Protein AF-A0AAW4N1H3-F1 (afdb_monomer)

InterPro domains:
  IPR048166 VVA0879-like [NF041591] (121-213)
  IPR048166 VVA0879-like [PF28055] (121-211)

Nearest PDB structures (foldseek):
  7nvo-assembly1_b  TM=3.326E-01  e=2.737E+00  Homo sapiens
  5x9u-assembly1_B-4  TM=3.632E-01  e=4.711E+00  Carboxydothermus hydrogenoformans Z-2901
  5cwc-assembly1_A  TM=3.545E-01  e=5.646E+00  synthetic construct

Radius of gyration: 24.11 Å; Cα contacts (8 Å, |Δi|>4): 331; chains: 1; bounding box: 60×54×59 Å

Sequence (223 aa):
MEPGIKKLTEAVKRDCREGQGCFNPNGCDHEFIRHVPETDPSMIRLGQKTKCIKVSKCTHKYCDKYKWILDRAEEYAEALGVTRDDVLNGWEKHRNYWYMNYYQGSKQPSLKGDQKVIKFADWLKELRSRFGEDDEDWKFVCPSCGHVQSVADFKAIGVDGNKAYYECISRYKNIDGKTNKKACKYTLCGLFVLDHDTVINNEFLPVNVFKMADVPGESKHTD

Mean predicted aligned error: 7.14 Å

Secondary structure (DSSP, 8-state):
---HHHHHHHHHHHHHHHTT----TT---S--EEEEE---HHHHHTT--EEEEE--S-SS-HHHHHHHHHHHHHHHHHHHTS-HHHHHHHHHHH--S-HHHHS-TTTS--SSSSS-EEEHHHHHHHHHHHH-S-GGG-EEE-TTT--EEEHHHHHTTTS-GGGGGTB-GGGTS----SSSSS----BTTSS---S-EEEE-TTS-EEEEPPBPPPTT------

Structure (mmCIF, N/CA/C/O backbone):
data_AF-A0AAW4N1H3-F1
#
_entry.id   AF-A0AAW4N1H3-F1
#
loop_
_atom_site.group_PDB
_atom_site.id
_atom_site.type_symbol
_atom_site.label_atom_id
_atom_site.label_alt_id
_atom_site.label_comp_id
_atom_site.label_asym_id
_atom_site.label_entity_id
_atom_site.label_seq_id
_atom_site.pdbx_PDB_ins_code
_atom_site.Cartn_x
_atom_site.Cartn_y
_atom_site.Cartn_z
_atom_site.occupancy
_atom_site.B_iso_or_equiv
_atom_site.auth_seq_id
_atom_site.auth_comp_id
_atom_site.auth_asym_id
_atom_site.auth_atom_id
_atom_site.pdbx_PDB_model_num
ATOM 1 N N . MET A 1 1 ? 9.393 21.075 0.418 1.00 54.53 1 MET A N 1
ATOM 2 C CA . MET A 1 1 ? 9.601 19.623 0.228 1.00 54.53 1 MET A CA 1
ATOM 3 C C . MET A 1 1 ? 9.796 19.396 -1.262 1.00 54.53 1 MET A C 1
ATOM 5 O O . MET A 1 1 ? 9.077 20.024 -2.028 1.00 54.53 1 MET A O 1
ATOM 9 N N . GLU A 1 2 ? 10.803 18.631 -1.687 1.00 67.50 2 GLU A N 1
ATOM 10 C CA . GLU A 1 2 ? 10.982 18.327 -3.116 1.00 67.50 2 GLU A CA 1
ATOM 11 C C . GLU A 1 2 ? 9.829 17.426 -3.600 1.00 67.50 2 GLU A C 1
ATOM 13 O O . GLU A 1 2 ? 9.445 16.533 -2.841 1.00 67.50 2 GLU A O 1
ATOM 18 N N . PRO A 1 3 ? 9.267 17.632 -4.811 1.00 89.31 3 PRO A N 1
ATOM 19 C CA . PRO A 1 3 ? 8.197 16.780 -5.325 1.00 89.31 3 PRO A CA 1
ATOM 20 C C . PRO A 1 3 ? 8.607 15.305 -5.335 1.00 89.31 3 PRO A C 1
ATOM 22 O O . PRO A 1 3 ? 9.700 14.962 -5.801 1.00 89.31 3 PRO A O 1
ATOM 25 N N . GLY A 1 4 ? 7.722 14.422 -4.870 1.00 92.62 4 GLY A N 1
ATOM 26 C CA . GLY A 1 4 ? 7.967 12.983 -4.783 1.00 92.62 4 GLY A CA 1
ATOM 27 C C . GLY A 1 4 ? 8.382 12.384 -6.127 1.00 92.62 4 GLY A C 1
ATOM 28 O O . GLY A 1 4 ? 9.358 11.637 -6.208 1.00 92.62 4 GLY A O 1
ATOM 29 N N . ILE A 1 5 ? 7.736 12.815 -7.214 1.00 95.38 5 ILE A N 1
ATOM 30 C CA . ILE A 1 5 ? 8.097 12.417 -8.580 1.00 95.38 5 ILE A CA 1
ATOM 31 C C . ILE A 1 5 ? 9.556 12.736 -8.928 1.00 95.38 5 ILE A C 1
ATOM 33 O O . ILE A 1 5 ? 10.233 11.922 -9.559 1.00 95.38 5 ILE A O 1
ATOM 37 N N . LYS A 1 6 ? 10.078 13.886 -8.492 1.00 95.88 6 LYS A N 1
ATOM 38 C CA . LYS A 1 6 ? 11.462 14.291 -8.754 1.00 95.88 6 LYS A CA 1
ATOM 39 C C . LYS A 1 6 ? 12.431 13.416 -7.959 1.00 95.88 6 LYS A C 1
ATOM 41 O O . LYS A 1 6 ? 13.351 12.849 -8.546 1.00 95.88 6 LYS A O 1
ATOM 46 N N . LYS A 1 7 ? 12.158 13.208 -6.665 1.00 95.56 7 LYS A N 1
ATOM 47 C CA . LYS A 1 7 ? 12.937 12.317 -5.785 1.00 95.56 7 LYS A CA 1
ATOM 48 C C . LYS A 1 7 ? 12.987 10.877 -6.318 1.00 95.56 7 LYS A C 1
ATOM 50 O O . LYS A 1 7 ? 14.044 10.241 -6.286 1.00 95.56 7 LYS A O 1
ATOM 55 N N . LEU A 1 8 ? 11.864 10.357 -6.816 1.00 97.06 8 LEU A N 1
ATOM 56 C CA . LEU A 1 8 ? 11.792 9.041 -7.451 1.00 97.06 8 LEU A CA 1
ATOM 57 C C . LEU A 1 8 ? 12.597 9.011 -8.755 1.00 97.06 8 LEU A C 1
ATOM 59 O O . LEU A 1 8 ? 13.462 8.154 -8.922 1.00 97.06 8 LEU A O 1
ATOM 63 N N . THR A 1 9 ? 12.344 9.959 -9.659 1.00 97.00 9 THR A N 1
ATOM 64 C CA . THR A 1 9 ? 12.977 10.013 -10.986 1.00 97.00 9 THR A CA 1
ATOM 65 C C . THR A 1 9 ? 14.498 10.076 -10.886 1.00 97.00 9 THR A C 1
ATOM 67 O O . THR A 1 9 ? 15.187 9.339 -11.591 1.00 97.00 9 THR A O 1
ATOM 70 N N . GLU A 1 10 ? 15.041 10.893 -9.983 1.00 96.56 10 GLU A N 1
ATOM 71 C CA . GLU A 1 10 ? 16.490 10.989 -9.790 1.00 96.56 10 GLU A CA 1
ATOM 72 C C . GLU A 1 10 ? 17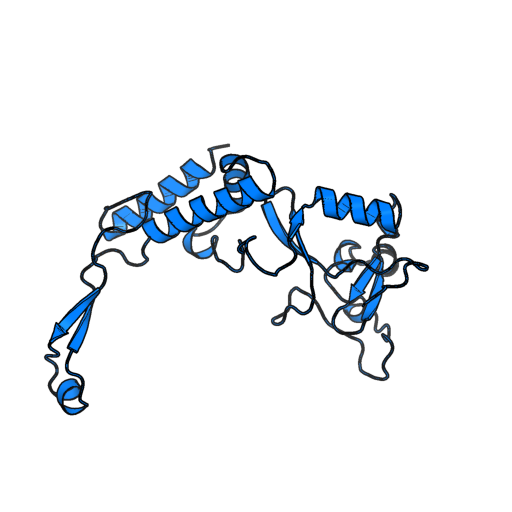.096 9.700 -9.222 1.00 96.56 10 GLU A C 1
ATOM 74 O O . GLU A 1 10 ? 18.176 9.286 -9.653 1.00 96.56 10 GLU A O 1
ATOM 79 N N . ALA A 1 11 ? 16.384 9.008 -8.324 1.00 96.25 11 ALA A N 1
ATOM 80 C CA . ALA A 1 11 ? 16.817 7.705 -7.825 1.00 96.25 11 ALA A CA 1
ATOM 81 C C . ALA A 1 11 ? 16.856 6.649 -8.944 1.00 96.25 11 ALA A C 1
ATOM 83 O O . ALA A 1 11 ? 17.843 5.924 -9.056 1.00 96.25 11 ALA A O 1
ATOM 84 N N . VAL A 1 12 ? 15.835 6.599 -9.808 1.00 96.44 12 VAL A N 1
ATOM 85 C CA . VAL A 1 12 ? 15.804 5.663 -10.945 1.00 96.44 12 VAL A CA 1
ATOM 86 C C . VAL A 1 12 ? 16.890 5.992 -11.965 1.00 96.44 12 VAL A C 1
ATOM 88 O O . VAL A 1 12 ? 17.598 5.095 -12.420 1.00 96.44 12 VAL A O 1
ATOM 91 N N . LYS A 1 13 ? 17.067 7.271 -12.317 1.00 96.50 13 LYS A N 1
ATOM 92 C CA . LYS A 1 13 ? 18.114 7.693 -13.257 1.00 96.50 13 LYS A CA 1
ATOM 93 C C . LYS A 1 13 ? 19.509 7.351 -12.746 1.00 96.50 13 LYS A C 1
ATOM 95 O O . LYS A 1 13 ? 20.348 6.954 -13.550 1.00 96.50 13 LYS A O 1
ATOM 100 N N . ARG A 1 14 ? 19.768 7.490 -11.441 1.00 95.38 14 ARG A N 1
ATOM 101 C CA . ARG A 1 14 ? 21.052 7.102 -10.840 1.00 95.38 14 ARG A CA 1
ATOM 102 C C . ARG A 1 14 ? 21.354 5.626 -11.071 1.00 95.38 14 ARG A C 1
ATOM 104 O O . ARG A 1 14 ? 22.381 5.326 -11.668 1.00 95.38 14 ARG A O 1
ATOM 111 N N . ASP A 1 15 ? 20.439 4.741 -10.701 1.00 94.44 15 ASP A N 1
ATOM 112 C CA . ASP A 1 15 ? 20.655 3.299 -10.857 1.00 94.44 15 ASP A CA 1
ATOM 113 C C . ASP A 1 15 ? 20.675 2.887 -12.339 1.00 94.44 15 ASP A C 1
ATOM 115 O O . ASP A 1 15 ? 21.416 1.996 -12.754 1.00 94.44 15 ASP A O 1
ATOM 119 N N . CYS A 1 16 ? 19.895 3.574 -13.181 1.00 93.81 16 CYS A N 1
ATOM 120 C CA . CYS A 1 16 ? 19.917 3.366 -14.623 1.00 93.81 16 CYS A CA 1
ATOM 121 C C . CYS A 1 16 ? 21.293 3.686 -15.225 1.00 93.81 16 CYS A C 1
ATOM 123 O O . CYS A 1 16 ? 21.765 2.914 -16.061 1.00 93.81 16 CYS A O 1
ATOM 125 N N . ARG A 1 17 ? 21.956 4.767 -14.781 1.00 93.81 17 ARG A N 1
ATOM 126 C CA . ARG A 1 17 ? 23.317 5.141 -15.216 1.00 93.81 17 ARG A CA 1
ATOM 127 C C . ARG A 1 17 ? 24.372 4.103 -14.838 1.00 93.81 17 ARG A C 1
ATOM 129 O O . ARG A 1 17 ? 25.292 3.900 -15.619 1.00 93.81 17 ARG A O 1
ATOM 136 N N . GLU A 1 18 ? 24.229 3.438 -13.693 1.00 88.81 18 GLU A N 1
ATOM 137 C CA . GLU A 1 18 ? 25.112 2.325 -13.305 1.00 88.81 18 GLU A CA 1
ATOM 138 C C . GLU A 1 18 ? 24.925 1.088 -14.203 1.00 88.81 18 GLU A C 1
ATOM 140 O O . GLU A 1 18 ? 25.832 0.271 -14.338 1.00 88.81 18 GLU A O 1
ATOM 145 N N . GLY A 1 19 ? 23.755 0.956 -14.838 1.00 86.56 19 GLY A N 1
ATOM 146 C CA . GLY A 1 19 ? 23.455 -0.074 -15.829 1.00 86.56 19 GLY A CA 1
ATOM 147 C C . GLY A 1 19 ? 23.830 0.335 -17.259 1.00 86.56 19 GLY A C 1
ATOM 148 O O . GLY A 1 19 ? 24.994 0.324 -17.651 1.00 86.56 19 GLY A O 1
ATOM 149 N N . GLN A 1 20 ? 22.816 0.612 -18.085 1.00 88.12 20 GLN A N 1
ATOM 150 C CA . GLN A 1 20 ? 22.992 1.021 -19.488 1.00 88.12 20 GLN A CA 1
ATOM 151 C C . GLN A 1 20 ? 22.871 2.533 -19.729 1.00 88.12 20 GLN A C 1
ATOM 153 O O . GLN A 1 20 ? 23.184 2.993 -20.821 1.00 88.12 20 GLN A O 1
ATOM 158 N N . GLY A 1 21 ? 22.369 3.308 -18.765 1.00 89.88 21 GLY A N 1
ATOM 159 C CA . GLY A 1 21 ? 22.050 4.728 -18.960 1.00 89.88 21 GLY A C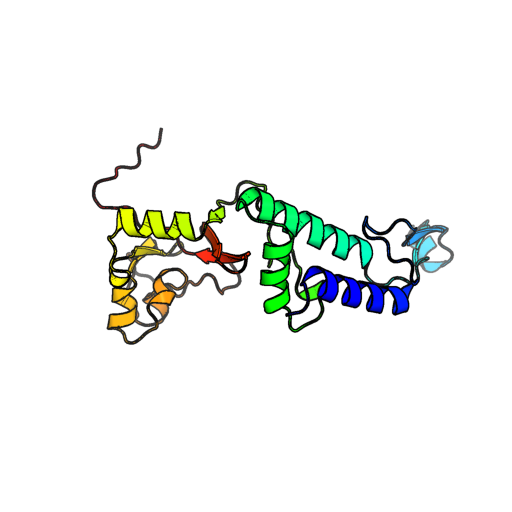A 1
ATOM 160 C C . GLY A 1 21 ? 20.853 4.993 -19.885 1.00 89.88 21 GLY A C 1
ATOM 161 O O . GLY A 1 21 ? 20.654 6.122 -20.315 1.00 89.88 21 GLY A O 1
ATOM 162 N N . CYS A 1 22 ? 20.042 3.977 -20.180 1.00 92.31 22 CYS A N 1
ATOM 163 C CA . CYS A 1 22 ? 18.909 4.015 -21.108 1.00 92.31 22 CYS A CA 1
ATOM 164 C C . CYS A 1 22 ? 17.577 4.363 -20.406 1.00 92.31 22 CYS A C 1
ATOM 166 O O . CYS A 1 22 ? 16.598 3.617 -20.497 1.00 92.31 22 CYS A O 1
ATOM 168 N N . PHE A 1 23 ? 17.544 5.438 -19.613 1.00 95.94 23 PHE A N 1
ATOM 169 C CA . PHE A 1 23 ? 16.332 5.780 -18.862 1.00 95.94 23 PHE A CA 1
ATOM 170 C C . PHE A 1 23 ? 15.169 6.057 -19.822 1.00 95.94 23 PHE A C 1
ATOM 172 O O . PHE A 1 23 ? 15.265 6.937 -20.674 1.00 95.94 23 PHE A O 1
ATOM 179 N N . ASN A 1 24 ? 14.066 5.334 -19.637 1.00 95.56 24 ASN A N 1
ATOM 180 C CA . ASN A 1 24 ? 12.846 5.489 -20.414 1.00 95.56 24 ASN A CA 1
ATOM 181 C C . ASN A 1 24 ? 11.647 5.509 -19.444 1.00 95.56 24 ASN A C 1
ATOM 183 O O . ASN A 1 24 ? 11.444 4.541 -18.708 1.00 95.56 24 ASN A O 1
ATOM 187 N N . PRO A 1 25 ? 10.856 6.596 -19.395 1.00 94.50 25 PRO A N 1
ATOM 188 C CA . PRO A 1 25 ? 9.727 6.703 -18.471 1.00 94.50 25 PRO A CA 1
ATOM 189 C C . PRO A 1 25 ? 8.595 5.711 -18.778 1.00 94.50 25 PRO A C 1
ATOM 191 O O . PRO A 1 25 ? 7.791 5.417 -17.897 1.00 94.50 25 PRO A O 1
ATOM 194 N N . ASN A 1 26 ? 8.552 5.165 -19.996 1.00 95.88 26 ASN A N 1
ATOM 195 C CA . ASN A 1 26 ? 7.524 4.237 -20.461 1.00 95.88 26 ASN A CA 1
ATOM 196 C C . ASN A 1 26 ? 7.901 2.757 -20.275 1.00 95.88 26 ASN A C 1
ATOM 198 O O . ASN A 1 26 ? 7.200 1.886 -20.784 1.00 95.88 26 ASN A O 1
ATOM 202 N N . GLY A 1 27 ? 8.972 2.460 -19.536 1.00 94.44 27 GLY A N 1
ATOM 203 C CA . GLY A 1 27 ? 9.459 1.094 -19.344 1.00 94.44 27 GLY A CA 1
ATOM 204 C C . GLY A 1 27 ? 10.707 0.785 -20.165 1.00 94.44 27 GLY A C 1
ATOM 205 O O . GLY A 1 27 ? 11.190 1.604 -20.942 1.00 94.44 27 GLY A O 1
ATOM 206 N N . CYS A 1 28 ? 11.285 -0.388 -19.938 1.00 94.25 28 CYS A N 1
ATOM 207 C CA . CYS A 1 28 ? 12.436 -0.870 -20.682 1.00 94.25 28 CYS A CA 1
ATOM 208 C C . CYS A 1 28 ? 12.040 -1.254 -22.116 1.00 94.25 28 CYS A C 1
ATOM 210 O O . CYS A 1 28 ? 11.122 -2.039 -22.327 1.00 94.25 28 CYS A O 1
ATOM 212 N N . ASP A 1 29 ? 12.800 -0.769 -23.092 1.00 93.25 29 ASP A N 1
ATOM 213 C CA . ASP A 1 29 ? 12.570 -0.933 -24.534 1.00 93.25 29 ASP A CA 1
ATOM 214 C C . ASP A 1 29 ? 13.691 -1.705 -25.254 1.00 93.25 29 ASP A C 1
ATOM 216 O O . ASP A 1 29 ? 13.702 -1.811 -26.478 1.00 93.25 29 ASP A O 1
ATOM 220 N N . HIS A 1 30 ? 14.636 -2.270 -24.500 1.00 90.06 30 HIS A N 1
ATOM 221 C CA . HIS A 1 30 ? 15.772 -3.021 -25.029 1.00 90.06 30 HIS A CA 1
ATOM 222 C C . HIS A 1 30 ? 15.769 -4.476 -24.552 1.00 90.06 30 HIS A C 1
ATOM 224 O O . HIS A 1 30 ? 15.198 -4.831 -23.518 1.00 90.06 30 HIS A O 1
ATOM 230 N N . GLU A 1 31 ? 16.462 -5.333 -25.300 1.00 92.25 31 GLU A N 1
ATOM 231 C CA . GLU A 1 31 ? 16.583 -6.756 -24.993 1.00 92.25 31 GLU A CA 1
ATOM 232 C C . GLU A 1 31 ? 17.402 -6.977 -23.708 1.00 92.25 31 GLU A C 1
ATOM 234 O O . GLU A 1 31 ? 18.509 -6.457 -23.561 1.00 92.25 31 GLU A O 1
ATOM 239 N N . PHE A 1 32 ? 16.870 -7.768 -22.771 1.00 92.44 32 PHE A N 1
ATOM 240 C CA . PHE A 1 32 ? 17.579 -8.156 -21.541 1.00 92.44 32 PHE A CA 1
ATOM 241 C C . PHE A 1 32 ? 18.291 -9.490 -21.670 1.00 92.44 32 PHE A C 1
ATOM 243 O O . PHE A 1 32 ? 19.439 -9.639 -21.242 1.00 92.44 32 PHE A O 1
ATOM 250 N N . ILE A 1 33 ? 17.574 -10.451 -22.237 1.00 93.19 33 ILE A N 1
ATOM 251 C CA . ILE A 1 33 ? 17.926 -11.854 -22.300 1.00 93.19 33 ILE A CA 1
ATOM 252 C C . ILE A 1 33 ? 17.789 -12.303 -23.745 1.00 93.19 33 ILE A C 1
ATOM 254 O O . ILE A 1 33 ? 16.750 -12.061 -24.356 1.00 93.19 33 ILE A O 1
ATOM 258 N N . ARG A 1 34 ? 18.800 -13.014 -24.239 1.00 95.88 34 ARG A N 1
ATOM 259 C CA . ARG A 1 34 ? 18.781 -13.659 -25.549 1.00 95.88 34 ARG A CA 1
ATOM 260 C C . ARG A 1 34 ? 18.940 -15.163 -25.390 1.00 95.88 34 ARG A C 1
ATOM 262 O O . ARG A 1 34 ? 19.771 -15.617 -24.604 1.00 95.88 34 ARG A O 1
ATOM 269 N N . HIS A 1 35 ? 18.178 -15.929 -26.162 1.00 95.88 35 HIS A N 1
ATOM 270 C CA . HIS A 1 35 ? 18.381 -17.370 -26.279 1.00 95.88 35 HIS A CA 1
ATOM 271 C C . HIS A 1 35 ? 19.357 -17.647 -27.420 1.00 95.88 35 HIS A C 1
ATOM 273 O O . HIS A 1 35 ? 19.162 -17.179 -28.540 1.00 95.88 35 HIS A O 1
ATOM 279 N N . VAL A 1 36 ? 20.417 -18.391 -27.127 1.00 96.12 36 VAL A N 1
ATOM 280 C CA . VAL A 1 36 ? 21.453 -18.785 -28.088 1.00 96.12 36 VAL A CA 1
ATOM 281 C C . VAL A 1 36 ? 21.654 -20.301 -28.026 1.00 96.12 36 VAL A C 1
ATOM 283 O O . VAL A 1 36 ? 21.274 -20.913 -27.024 1.00 96.12 36 VAL A O 1
ATOM 286 N N . PRO A 1 37 ? 22.225 -20.940 -29.061 1.00 97.31 37 PRO A N 1
ATOM 287 C CA . PRO A 1 37 ? 22.549 -22.363 -29.004 1.00 97.31 37 PRO A CA 1
ATOM 288 C C . PRO A 1 37 ? 23.404 -22.710 -27.777 1.00 97.31 37 PRO A C 1
ATOM 290 O O . PRO A 1 37 ? 24.291 -21.941 -27.390 1.00 97.31 37 PRO A O 1
ATOM 293 N N . GLU A 1 38 ? 23.121 -23.853 -27.151 1.00 96.50 38 GLU A N 1
ATOM 294 C CA . GLU A 1 38 ? 23.974 -24.372 -26.082 1.00 96.50 38 GLU A CA 1
ATOM 295 C C . GLU A 1 38 ? 25.326 -24.793 -26.670 1.00 96.50 38 GLU A C 1
ATOM 297 O O . GLU A 1 38 ? 25.399 -25.374 -27.752 1.00 96.50 38 GLU A O 1
ATOM 302 N N . THR A 1 39 ? 26.400 -24.470 -25.957 1.00 95.50 39 THR A N 1
ATOM 303 C CA . THR A 1 39 ? 27.776 -24.780 -26.359 1.00 95.50 39 THR A CA 1
ATOM 304 C C . THR A 1 39 ? 28.483 -25.671 -25.346 1.00 95.50 39 THR A C 1
ATOM 306 O O . THR A 1 39 ? 29.552 -26.186 -25.658 1.00 95.50 39 THR A O 1
ATOM 309 N N . ASP A 1 40 ? 27.934 -25.835 -24.138 1.00 94.94 40 ASP A N 1
ATOM 310 C CA . ASP A 1 40 ? 28.485 -26.723 -23.118 1.00 94.94 40 ASP A CA 1
ATOM 311 C C . ASP A 1 40 ? 28.137 -28.194 -23.435 1.00 94.94 40 ASP A C 1
ATOM 313 O O . ASP A 1 40 ? 26.959 -28.571 -23.403 1.00 94.94 40 ASP A O 1
ATOM 317 N N . PRO A 1 41 ? 29.132 -29.064 -23.705 1.00 95.75 41 PRO A N 1
ATOM 318 C CA . PRO A 1 41 ? 28.880 -30.465 -24.036 1.00 95.75 41 PRO A CA 1
ATOM 319 C C . PRO A 1 41 ? 28.138 -31.242 -22.943 1.00 95.75 41 PRO A C 1
ATOM 321 O O . PRO A 1 41 ? 27.440 -32.207 -23.253 1.00 95.75 41 PRO A O 1
ATOM 324 N N . SER A 1 42 ? 28.294 -30.870 -21.669 1.00 96.12 42 SER A N 1
ATOM 325 C CA . SER A 1 42 ? 27.590 -31.521 -20.559 1.00 96.12 42 SER A CA 1
ATOM 326 C C . SER A 1 42 ? 26.096 -31.212 -20.588 1.00 96.12 42 SER A C 1
ATOM 328 O O . SER A 1 42 ? 25.286 -32.134 -20.503 1.00 96.12 42 SER A O 1
ATOM 330 N N . MET A 1 43 ? 25.733 -29.953 -20.831 1.00 95.31 43 MET A N 1
ATOM 331 C CA . MET A 1 43 ? 24.341 -29.517 -20.929 1.00 95.31 43 MET A CA 1
ATOM 332 C C . MET A 1 43 ? 23.664 -30.082 -22.184 1.00 95.31 43 MET A C 1
ATOM 334 O O . MET A 1 43 ? 22.523 -30.540 -22.116 1.00 95.31 43 MET A O 1
ATOM 338 N N . ILE A 1 44 ? 24.392 -30.168 -23.304 1.00 96.38 44 ILE A N 1
ATOM 339 C CA . ILE A 1 44 ? 23.901 -30.814 -24.533 1.00 96.38 44 ILE A CA 1
ATOM 340 C C . ILE A 1 44 ? 23.596 -32.297 -24.289 1.00 96.38 44 ILE A C 1
ATOM 342 O O . ILE A 1 44 ? 22.548 -32.785 -24.713 1.00 96.38 44 ILE A O 1
ATOM 346 N N . ARG A 1 45 ? 24.469 -33.019 -23.566 1.00 96.38 45 ARG A N 1
ATOM 347 C CA . ARG A 1 45 ? 24.224 -34.426 -23.193 1.00 96.38 45 ARG A CA 1
ATOM 348 C C . ARG A 1 45 ? 22.993 -34.598 -22.301 1.00 96.38 45 ARG A C 1
ATOM 350 O O . ARG A 1 45 ? 22.340 -35.631 -22.388 1.00 96.38 45 ARG A O 1
ATOM 357 N N . LEU A 1 46 ? 22.659 -33.595 -21.489 1.00 96.25 46 LEU A N 1
ATOM 358 C CA . LEU A 1 46 ? 21.436 -33.555 -20.677 1.00 96.25 46 LEU A CA 1
ATOM 359 C C . LEU A 1 46 ? 20.186 -33.140 -21.480 1.00 96.25 46 LEU A C 1
ATOM 361 O O . LEU A 1 46 ? 19.103 -33.014 -20.913 1.00 96.25 46 LEU A O 1
ATOM 365 N N . GLY A 1 47 ? 20.313 -32.939 -22.795 1.00 96.06 47 GLY A N 1
ATOM 366 C CA . GLY A 1 47 ? 19.206 -32.598 -23.688 1.00 96.06 47 GLY A CA 1
ATOM 367 C C . GLY A 1 47 ? 18.923 -31.099 -23.812 1.00 96.06 47 GLY A C 1
ATOM 368 O O . GLY A 1 47 ? 17.962 -30.718 -24.487 1.00 96.06 47 GLY A O 1
ATOM 369 N N . GLN A 1 48 ? 19.743 -30.231 -23.214 1.00 95.06 48 GLN A N 1
ATOM 370 C CA . GLN A 1 48 ? 19.584 -28.785 -23.342 1.00 95.06 48 GLN A CA 1
ATOM 371 C C . GLN A 1 48 ? 20.123 -28.296 -24.695 1.00 95.06 48 GLN A C 1
ATOM 373 O O . GLN A 1 48 ? 21.311 -28.398 -24.986 1.00 95.06 48 GLN A O 1
ATOM 378 N N . LYS A 1 49 ? 19.234 -27.751 -25.537 1.00 95.56 49 LYS A N 1
ATOM 379 C CA . LYS A 1 49 ? 19.572 -27.273 -26.896 1.00 95.56 49 LYS A CA 1
ATOM 380 C C . LYS A 1 49 ? 19.967 -25.797 -26.953 1.00 95.56 49 LYS A C 1
ATOM 382 O O . LYS A 1 49 ? 20.667 -25.375 -27.870 1.00 95.56 49 LYS A O 1
ATOM 387 N N . THR A 1 50 ? 19.497 -25.002 -25.999 1.00 96.62 50 THR A N 1
ATOM 388 C CA . THR A 1 50 ? 19.682 -23.548 -25.969 1.00 96.62 50 THR A CA 1
ATOM 389 C C . THR A 1 50 ? 20.047 -23.084 -24.571 1.00 96.62 50 THR A C 1
ATOM 391 O O . THR A 1 50 ? 19.583 -23.663 -23.587 1.00 96.62 50 THR A O 1
ATOM 394 N N . LYS A 1 51 ? 20.791 -21.984 -24.480 1.00 95.25 51 LYS A N 1
ATOM 395 C CA . LYS A 1 51 ? 21.039 -21.263 -23.233 1.00 95.25 51 LYS A CA 1
ATOM 396 C C . LYS A 1 51 ? 20.555 -19.826 -23.300 1.00 95.25 51 LYS A C 1
ATOM 398 O O . LYS A 1 51 ? 20.524 -19.196 -24.355 1.00 95.25 51 LYS A O 1
ATOM 403 N N . CYS A 1 52 ? 20.203 -19.321 -22.131 1.00 94.50 52 CYS A N 1
ATOM 404 C CA . CYS A 1 52 ? 19.834 -17.940 -21.889 1.00 94.50 52 CYS A CA 1
ATOM 405 C C . CYS A 1 52 ? 21.101 -17.149 -21.530 1.00 94.50 52 CYS A C 1
ATOM 407 O O . CYS A 1 52 ? 21.816 -17.514 -20.597 1.00 94.50 52 CYS A O 1
ATOM 409 N N . ILE A 1 53 ? 21.391 -16.077 -22.270 1.00 93.81 53 ILE A N 1
ATOM 410 C CA . ILE A 1 53 ? 22.469 -15.135 -21.949 1.00 93.81 53 ILE A CA 1
ATOM 411 C C . ILE A 1 53 ? 21.888 -13.758 -21.641 1.00 93.81 53 ILE A C 1
ATOM 413 O O . ILE A 1 53 ? 20.951 -13.297 -22.296 1.00 93.81 53 ILE A O 1
ATOM 417 N N . LYS A 1 54 ? 22.471 -13.074 -20.656 1.00 93.19 54 LYS A N 1
ATOM 418 C CA . LYS A 1 54 ? 22.144 -11.680 -20.363 1.00 93.19 54 LYS A CA 1
ATOM 419 C C . LYS A 1 54 ? 22.888 -10.768 -21.336 1.00 93.19 54 LYS A C 1
ATOM 421 O O . LYS A 1 54 ? 24.112 -10.707 -21.301 1.00 93.19 54 LYS A O 1
ATOM 426 N N . VAL A 1 55 ? 22.145 -10.066 -22.190 1.00 93.56 55 VAL A N 1
ATOM 427 C CA . VAL A 1 55 ? 22.701 -9.115 -23.172 1.00 93.56 55 VAL A CA 1
ATOM 428 C C . VAL A 1 55 ? 22.645 -7.669 -22.680 1.00 93.56 55 VAL A C 1
ATOM 430 O O . VAL A 1 55 ? 23.430 -6.835 -23.124 1.00 93.56 55 VAL A O 1
ATOM 433 N N . SER A 1 56 ? 21.759 -7.370 -21.725 1.00 92.25 56 SER A N 1
ATOM 434 C CA . SER A 1 56 ? 21.652 -6.037 -21.135 1.00 92.25 56 SER A CA 1
ATOM 435 C C . SER A 1 56 ? 22.644 -5.817 -19.992 1.00 92.25 56 SER A C 1
ATOM 437 O O . SER A 1 56 ? 22.840 -6.699 -19.157 1.00 92.25 56 SER A O 1
ATOM 439 N N . LYS A 1 57 ? 23.205 -4.604 -19.877 1.00 91.19 57 LYS A N 1
ATOM 440 C CA . LYS A 1 57 ? 23.950 -4.191 -18.667 1.00 91.19 57 LYS A CA 1
ATOM 441 C C . LYS A 1 57 ? 23.032 -3.814 -17.497 1.00 91.19 57 LYS A C 1
ATOM 443 O O . LYS A 1 57 ? 23.482 -3.770 -16.359 1.00 91.19 57 LYS A O 1
ATOM 448 N N . CYS A 1 58 ? 21.740 -3.588 -17.739 1.00 90.44 58 CYS A N 1
ATOM 449 C CA . CYS A 1 58 ? 20.778 -3.308 -16.676 1.00 90.44 58 CYS A CA 1
ATOM 450 C C . CYS A 1 58 ? 20.585 -4.547 -15.797 1.00 90.44 58 CYS A C 1
ATOM 452 O O . CYS A 1 58 ? 20.447 -5.671 -16.282 1.00 90.44 58 CYS A O 1
ATOM 454 N N . THR A 1 59 ? 20.562 -4.361 -14.483 1.00 86.19 59 THR A N 1
ATOM 455 C CA . THR A 1 59 ? 20.416 -5.454 -13.511 1.00 86.19 59 THR A CA 1
ATOM 456 C C . THR A 1 59 ? 18.966 -5.718 -13.131 1.00 86.19 59 THR A C 1
ATOM 458 O O . THR A 1 59 ? 18.593 -6.884 -13.048 1.00 86.19 59 THR A O 1
ATOM 461 N N . HIS A 1 60 ? 18.134 -4.679 -12.981 1.00 85.25 60 HIS A N 1
ATOM 462 C CA . HIS A 1 60 ? 16.799 -4.832 -12.381 1.00 85.25 60 HIS A CA 1
ATOM 463 C C . HIS A 1 60 ? 15.648 -4.121 -13.107 1.00 85.25 60 HIS A C 1
ATOM 465 O O . HIS A 1 60 ? 14.693 -3.715 -12.454 1.00 85.25 60 HIS A O 1
ATOM 471 N N . LYS A 1 61 ? 15.697 -3.979 -14.441 1.00 93.44 61 LYS A N 1
ATOM 472 C CA . LYS A 1 61 ? 14.592 -3.386 -15.232 1.00 93.44 61 LYS A CA 1
ATOM 473 C C . LYS A 1 61 ? 14.031 -2.094 -14.601 1.00 93.44 61 LYS A C 1
ATOM 475 O O . LYS A 1 61 ? 12.831 -1.940 -14.396 1.00 93.44 61 LYS A O 1
ATOM 480 N N . TYR A 1 62 ? 14.927 -1.171 -14.249 1.00 95.31 62 TYR A N 1
ATOM 481 C CA . TYR A 1 62 ? 14.595 0.026 -13.468 1.00 95.31 62 TYR A CA 1
ATOM 482 C C . TYR A 1 62 ? 13.473 0.867 -14.088 1.00 95.31 62 TYR A C 1
ATOM 484 O O . TYR A 1 62 ? 12.607 1.367 -13.375 1.00 95.31 62 TYR A O 1
ATOM 492 N N . CYS A 1 63 ? 13.457 0.977 -15.419 1.00 95.88 63 CYS A N 1
ATOM 493 C CA . CYS A 1 63 ? 12.427 1.695 -16.162 1.00 95.88 63 CYS A CA 1
ATOM 494 C C . CYS A 1 63 ? 11.052 1.014 -16.048 1.00 95.88 63 CYS A C 1
ATOM 496 O O . CYS A 1 63 ? 10.060 1.705 -15.836 1.00 95.88 63 CYS A O 1
ATOM 498 N N . ASP A 1 64 ? 10.984 -0.326 -16.109 1.00 96.19 64 ASP A N 1
ATOM 499 C CA . ASP A 1 64 ? 9.732 -1.074 -15.881 1.00 96.19 64 ASP A CA 1
ATOM 500 C C . ASP A 1 64 ? 9.205 -0.795 -14.473 1.00 96.19 64 ASP A C 1
ATOM 502 O O . ASP A 1 64 ? 8.010 -0.565 -14.279 1.00 96.19 64 ASP A O 1
ATOM 506 N N . LYS A 1 65 ? 10.104 -0.763 -13.477 1.00 96.75 65 LYS A N 1
ATOM 507 C CA . LYS A 1 65 ? 9.707 -0.448 -12.106 1.00 96.75 65 LYS A CA 1
ATOM 508 C C . LYS A 1 65 ? 9.197 0.982 -11.974 1.00 96.75 65 LYS A C 1
ATOM 510 O O . LYS A 1 65 ? 8.186 1.191 -11.314 1.00 96.75 65 LYS A O 1
ATOM 515 N N . TYR A 1 66 ? 9.871 1.949 -12.588 1.00 97.81 66 TYR A N 1
ATOM 516 C CA . TYR A 1 66 ? 9.440 3.344 -12.595 1.00 97.81 66 TYR A CA 1
ATOM 517 C C . TYR A 1 66 ? 8.042 3.499 -13.189 1.00 97.81 66 TYR A C 1
ATOM 519 O O . TYR A 1 66 ? 7.163 4.039 -12.521 1.00 97.81 66 TYR A O 1
ATOM 527 N N . LYS A 1 67 ? 7.816 2.939 -14.384 1.00 97.75 67 LYS A N 1
ATOM 528 C CA . LYS A 1 67 ? 6.498 2.930 -15.019 1.00 97.75 67 LYS A CA 1
ATOM 529 C C . LYS A 1 67 ? 5.445 2.295 -14.113 1.00 97.75 67 LYS A C 1
ATOM 531 O O . LYS A 1 67 ? 4.407 2.901 -13.881 1.00 97.75 67 LYS A O 1
ATOM 536 N N . TRP A 1 68 ? 5.742 1.130 -13.537 1.00 97.50 68 TRP A N 1
ATOM 537 C CA . TRP A 1 68 ? 4.836 0.464 -12.601 1.00 97.50 68 TRP A CA 1
ATOM 538 C C . TRP A 1 68 ? 4.455 1.361 -11.415 1.00 97.50 68 TRP A C 1
ATOM 540 O O . TRP A 1 68 ? 3.296 1.370 -11.017 1.00 97.50 68 TRP A O 1
ATOM 550 N N . ILE A 1 69 ? 5.402 2.128 -10.856 1.00 97.62 69 ILE A N 1
ATOM 551 C CA . ILE A 1 69 ? 5.124 3.048 -9.741 1.00 97.62 69 ILE A CA 1
ATOM 552 C C . ILE A 1 69 ? 4.181 4.169 -10.189 1.00 97.62 69 ILE A C 1
ATOM 554 O O . ILE A 1 69 ? 3.241 4.482 -9.464 1.00 97.62 69 ILE A O 1
ATOM 558 N N . LEU A 1 70 ? 4.414 4.756 -11.367 1.00 97.62 70 LEU A N 1
ATOM 559 C CA . LEU A 1 70 ? 3.565 5.827 -11.896 1.00 97.62 70 LEU A CA 1
ATOM 560 C C . LEU A 1 70 ? 2.152 5.336 -12.204 1.00 97.62 70 LEU A C 1
ATOM 562 O O . LEU A 1 70 ? 1.194 5.963 -11.765 1.00 97.62 70 LEU A O 1
ATOM 566 N N . ASP A 1 71 ? 2.033 4.199 -12.889 1.00 97.06 71 ASP A N 1
ATOM 567 C CA . ASP A 1 71 ? 0.741 3.591 -13.216 1.00 97.06 71 ASP A CA 1
ATOM 568 C C . ASP A 1 71 ? -0.029 3.227 -11.934 1.00 97.06 71 ASP A C 1
ATOM 570 O O . ASP A 1 71 ? -1.239 3.426 -11.842 1.00 97.06 71 ASP A O 1
ATOM 574 N N . ARG A 1 72 ? 0.674 2.728 -10.907 1.00 96.25 72 ARG A N 1
ATOM 575 C CA . ARG A 1 72 ? 0.068 2.399 -9.611 1.00 96.25 72 ARG A CA 1
ATOM 576 C C . ARG A 1 72 ? -0.355 3.647 -8.838 1.00 96.25 72 ARG A C 1
ATOM 578 O O . ARG A 1 72 ? -1.391 3.618 -8.186 1.00 96.25 72 ARG A O 1
ATOM 585 N N . ALA A 1 73 ? 0.417 4.730 -8.898 1.00 96.50 73 ALA A N 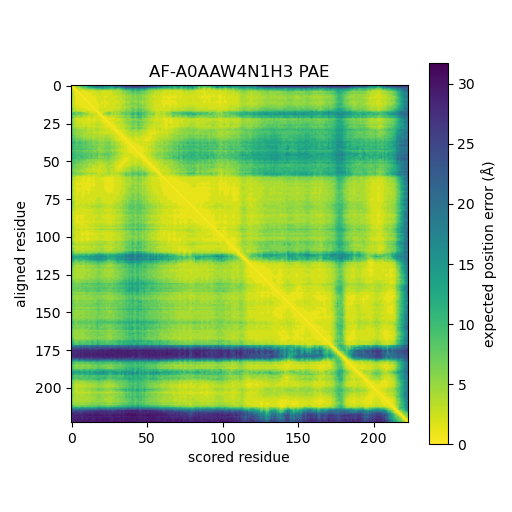1
ATOM 586 C CA . ALA A 1 73 ? 0.032 5.998 -8.283 1.00 96.50 73 ALA A CA 1
ATOM 587 C C . ALA A 1 73 ? -1.189 6.618 -8.978 1.00 96.50 73 ALA A C 1
ATOM 589 O O . ALA A 1 73 ? -2.055 7.161 -8.299 1.00 96.50 73 ALA A O 1
ATOM 590 N N . GLU A 1 74 ? -1.279 6.498 -10.305 1.00 96.31 74 GLU A N 1
ATOM 591 C CA . GLU A 1 74 ? -2.446 6.932 -11.082 1.00 96.31 74 GLU A CA 1
ATOM 592 C C . GLU A 1 74 ? -3.704 6.156 -10.671 1.00 96.31 74 GLU A C 1
ATOM 594 O O . GLU A 1 74 ? -4.739 6.748 -10.395 1.00 96.31 74 GLU A O 1
ATOM 599 N N . GLU A 1 75 ? -3.594 4.837 -10.502 1.00 94.19 75 GLU A N 1
ATOM 600 C CA . GLU A 1 75 ? -4.703 4.001 -10.026 1.00 94.19 75 GLU A CA 1
ATOM 601 C C . GLU A 1 75 ? -5.230 4.439 -8.648 1.00 94.19 75 GLU A C 1
ATOM 603 O O . GLU A 1 75 ? -6.438 4.464 -8.414 1.00 94.19 75 GLU A O 1
ATOM 608 N N . TYR A 1 76 ? -4.336 4.822 -7.733 1.00 94.00 76 TYR A N 1
ATOM 609 C CA . TYR A 1 76 ? -4.727 5.375 -6.433 1.00 94.00 76 TYR A CA 1
ATOM 610 C C . TYR A 1 76 ? -5.367 6.756 -6.571 1.00 94.00 76 TYR A C 1
ATOM 612 O O . TYR A 1 76 ? -6.351 7.045 -5.891 1.00 94.00 76 TYR A O 1
ATOM 620 N N . ALA A 1 77 ? -4.821 7.602 -7.442 1.00 94.31 77 ALA A N 1
ATOM 621 C CA . ALA A 1 77 ? -5.326 8.942 -7.698 1.00 94.31 77 ALA A CA 1
ATOM 622 C C . ALA A 1 77 ? -6.771 8.903 -8.220 1.00 94.31 77 ALA A C 1
ATOM 624 O O . ALA A 1 77 ? -7.650 9.545 -7.641 1.00 94.31 77 ALA A O 1
ATOM 625 N N . GLU A 1 78 ? -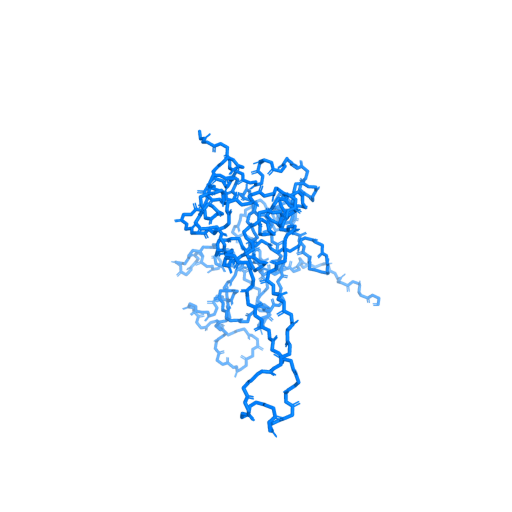7.031 8.063 -9.226 1.00 92.69 78 GLU A N 1
ATOM 626 C CA . GLU A 1 78 ? -8.363 7.815 -9.787 1.00 92.69 78 GLU A CA 1
ATOM 627 C C . GLU A 1 78 ? -9.338 7.293 -8.725 1.00 92.69 78 GLU A C 1
ATOM 629 O O . GLU A 1 78 ? -10.434 7.832 -8.562 1.00 92.69 78 GLU A O 1
ATOM 634 N N . ALA A 1 79 ? -8.935 6.273 -7.958 1.00 88.81 79 ALA A N 1
ATOM 635 C CA . ALA A 1 79 ? -9.804 5.664 -6.955 1.00 88.81 79 ALA A CA 1
ATOM 636 C C . ALA A 1 79 ? -10.170 6.641 -5.829 1.00 88.81 79 ALA A C 1
ATOM 638 O O . ALA A 1 79 ? -11.302 6.648 -5.338 1.00 88.81 79 ALA A O 1
ATOM 639 N N . LEU A 1 80 ? -9.220 7.472 -5.400 1.00 89.62 80 LEU A N 1
ATOM 640 C CA . LEU A 1 80 ? -9.391 8.361 -4.254 1.00 89.62 80 LEU A CA 1
ATOM 641 C C . LEU A 1 80 ? -9.939 9.738 -4.637 1.00 89.62 80 LEU A C 1
ATOM 643 O O . LEU A 1 80 ? -10.532 10.383 -3.773 1.00 89.62 80 LEU A O 1
ATOM 647 N N . GLY A 1 81 ? -9.848 10.138 -5.907 1.00 90.56 81 GLY A N 1
ATOM 648 C CA . GLY A 1 81 ? -10.242 11.468 -6.376 1.00 90.56 81 GLY A CA 1
ATOM 649 C C . GLY A 1 81 ? -9.211 12.543 -6.025 1.00 90.56 81 GLY A C 1
ATOM 650 O O . GLY A 1 81 ? -9.581 13.664 -5.686 1.00 90.56 81 GLY A O 1
ATOM 651 N N . VAL A 1 82 ? -7.926 12.186 -6.059 1.00 92.94 82 VAL A N 1
ATOM 652 C CA . VAL A 1 82 ? -6.781 13.081 -5.797 1.00 92.94 82 VAL A CA 1
ATOM 653 C C . VAL A 1 82 ? -5.845 13.089 -7.005 1.00 92.94 82 VAL A C 1
ATOM 655 O O . VAL A 1 82 ? -6.099 12.393 -7.984 1.00 92.94 82 VAL A O 1
ATOM 658 N N . THR A 1 83 ? -4.753 13.856 -6.967 1.00 95.81 83 THR A N 1
ATOM 659 C CA . THR A 1 83 ? -3.763 13.820 -8.053 1.00 95.81 83 THR A CA 1
ATOM 660 C C . THR A 1 83 ? -2.733 12.707 -7.843 1.00 95.81 83 THR A C 1
ATOM 662 O O . THR A 1 83 ? -2.422 12.325 -6.712 1.00 95.81 83 THR A O 1
ATOM 665 N N . ARG A 1 84 ? -2.128 12.213 -8.933 1.00 96.19 84 ARG A N 1
ATOM 666 C CA . ARG A 1 84 ? -0.986 11.283 -8.857 1.00 96.19 84 ARG A CA 1
ATOM 667 C C . ARG A 1 84 ? 0.164 11.855 -8.027 1.00 96.19 84 ARG A C 1
ATOM 669 O O . ARG A 1 84 ? 0.835 11.116 -7.307 1.00 96.19 84 ARG A O 1
ATOM 676 N N . ASP A 1 85 ? 0.398 13.159 -8.128 1.00 95.06 85 ASP A N 1
ATOM 677 C CA . ASP A 1 85 ? 1.474 13.824 -7.399 1.00 95.06 85 ASP A CA 1
ATOM 678 C C . ASP A 1 85 ? 1.216 13.818 -5.889 1.00 95.06 85 ASP A C 1
ATOM 680 O O . ASP A 1 85 ? 2.158 13.599 -5.130 1.00 95.06 85 ASP A O 1
ATOM 684 N N . ASP A 1 86 ? -0.037 13.952 -5.442 1.00 95.00 86 ASP A N 1
ATOM 685 C CA . ASP A 1 86 ? -0.394 13.806 -4.024 1.00 95.00 86 ASP A CA 1
ATOM 686 C C . ASP A 1 86 ? -0.057 12.402 -3.511 1.00 95.00 86 ASP A C 1
ATOM 688 O O . ASP A 1 86 ? 0.615 12.259 -2.484 1.00 95.00 86 ASP A O 1
ATOM 692 N N . VAL A 1 87 ? -0.436 11.368 -4.272 1.00 96.00 87 VAL A N 1
ATOM 693 C CA . VAL A 1 87 ? -0.134 9.964 -3.949 1.00 96.00 87 VAL A CA 1
ATOM 694 C C . VAL A 1 87 ? 1.373 9.736 -3.851 1.00 96.00 87 VAL A C 1
ATOM 696 O O . VAL A 1 87 ? 1.870 9.220 -2.845 1.00 96.00 87 VAL A O 1
ATOM 699 N N . LEU A 1 88 ? 2.122 10.164 -4.871 1.00 96.44 88 LEU A N 1
ATOM 700 C CA . LEU A 1 88 ? 3.578 10.032 -4.895 1.00 96.44 88 LEU A CA 1
ATOM 701 C C . LEU A 1 88 ? 4.239 10.812 -3.760 1.00 96.44 88 LEU A C 1
ATOM 703 O O . LEU A 1 88 ? 5.194 10.312 -3.173 1.00 96.44 88 LEU A O 1
ATOM 707 N N . ASN A 1 89 ? 3.751 12.005 -3.421 1.00 95.44 89 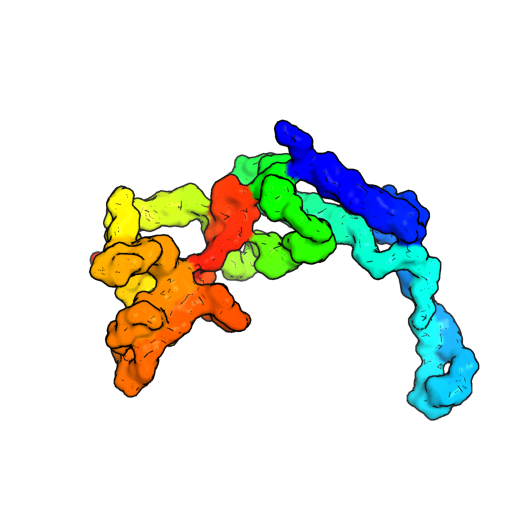ASN A N 1
ATOM 708 C CA . ASN A 1 89 ? 4.263 12.781 -2.293 1.00 95.44 89 ASN A CA 1
ATOM 709 C C . ASN A 1 89 ? 4.057 12.035 -0.966 1.00 95.44 89 ASN A C 1
ATOM 711 O O . ASN A 1 89 ? 4.984 11.989 -0.154 1.00 95.44 89 ASN A O 1
ATOM 715 N N . GLY A 1 90 ? 2.893 11.408 -0.761 1.00 94.12 90 GLY A N 1
ATOM 716 C CA . GLY A 1 90 ? 2.622 10.587 0.423 1.00 94.12 90 GLY A CA 1
ATOM 717 C C . GLY A 1 90 ? 3.552 9.378 0.532 1.00 94.12 90 GLY A C 1
ATOM 718 O O . GLY A 1 90 ? 4.187 9.175 1.569 1.00 94.12 90 GLY A O 1
ATOM 719 N N . TRP A 1 91 ? 3.731 8.622 -0.553 1.00 95.69 91 TRP A N 1
ATOM 720 C CA . TRP A 1 91 ? 4.659 7.484 -0.584 1.00 95.69 91 TRP A CA 1
ATOM 721 C C . TRP A 1 91 ? 6.121 7.917 -0.389 1.00 95.69 91 TRP A C 1
ATOM 723 O O . TRP A 1 91 ? 6.867 7.358 0.420 1.00 95.69 91 TRP A O 1
ATOM 733 N N . GLU A 1 92 ? 6.551 8.965 -1.086 1.00 95.50 92 GLU A N 1
ATOM 734 C CA . GLU A 1 92 ? 7.933 9.441 -1.051 1.00 95.50 92 GLU A CA 1
ATOM 735 C C . GLU A 1 92 ? 8.316 10.106 0.273 1.00 95.50 92 GLU A C 1
ATOM 737 O O . GLU A 1 92 ? 9.502 10.084 0.626 1.00 95.50 92 GLU A O 1
ATOM 742 N N . LYS A 1 93 ? 7.345 10.631 1.034 1.00 93.94 93 LYS A N 1
ATOM 743 C CA . LYS A 1 93 ? 7.538 11.112 2.413 1.00 93.94 93 LYS A CA 1
ATOM 744 C C . LYS A 1 93 ? 8.077 10.005 3.322 1.00 93.94 93 LYS A C 1
ATOM 746 O O . LYS A 1 93 ? 8.957 10.264 4.139 1.00 93.94 93 LYS A O 1
ATOM 751 N N . HIS A 1 94 ? 7.606 8.773 3.131 1.00 92.00 94 HIS A N 1
ATOM 752 C CA . HIS A 1 94 ? 7.982 7.609 3.946 1.00 92.00 94 HIS A CA 1
ATOM 753 C C . HIS A 1 94 ? 9.094 6.759 3.346 1.00 92.00 94 HIS A C 1
ATOM 755 O O . HIS A 1 94 ? 9.677 5.917 4.032 1.00 92.00 94 HIS A O 1
ATOM 761 N N . ARG A 1 95 ? 9.419 6.955 2.066 1.00 94.62 95 ARG A N 1
ATOM 762 C CA . ARG A 1 95 ? 10.505 6.217 1.427 1.00 94.62 95 ARG A CA 1
ATOM 763 C C . ARG A 1 95 ? 11.870 6.671 1.947 1.00 94.62 95 ARG A C 1
ATOM 765 O O . ARG A 1 95 ? 12.427 7.674 1.486 1.00 94.62 95 ARG A O 1
ATOM 772 N N . ASN A 1 96 ? 12.435 5.865 2.844 1.00 94.44 96 ASN A N 1
ATOM 773 C CA . ASN A 1 96 ? 13.762 6.033 3.450 1.00 94.44 96 ASN A CA 1
ATOM 774 C C . ASN A 1 96 ? 14.786 4.953 3.034 1.00 94.44 96 ASN A C 1
ATOM 776 O O . ASN A 1 96 ? 15.915 4.965 3.513 1.00 94.44 96 ASN A O 1
ATOM 780 N N . TYR A 1 97 ? 14.428 4.045 2.123 1.00 94.44 97 TYR A N 1
ATOM 781 C CA . TYR A 1 97 ? 15.342 3.066 1.523 1.00 94.44 97 TYR A CA 1
ATOM 782 C C . TYR A 1 97 ? 15.116 2.943 0.011 1.00 94.44 97 TYR A C 1
ATOM 784 O O . TYR A 1 97 ? 14.378 3.715 -0.614 1.00 94.44 97 TYR A O 1
ATOM 792 N N . TRP A 1 98 ? 15.823 1.992 -0.598 1.00 96.44 98 TRP A N 1
ATOM 793 C CA . TRP A 1 98 ? 15.845 1.786 -2.038 1.00 96.44 98 TRP A CA 1
ATOM 794 C C . TRP A 1 98 ? 14.445 1.558 -2.626 1.00 96.44 98 TRP A C 1
ATOM 796 O O . TRP A 1 98 ? 13.682 0.717 -2.147 1.00 96.44 98 TRP A O 1
ATOM 806 N N . TYR A 1 99 ? 14.115 2.302 -3.686 1.00 96.69 99 TYR A N 1
ATOM 807 C CA . TYR A 1 99 ? 12.767 2.344 -4.260 1.00 96.69 99 TYR A CA 1
ATOM 808 C C . TYR A 1 99 ? 12.318 0.990 -4.821 1.00 96.69 99 TYR A C 1
ATOM 810 O O . TYR A 1 99 ? 11.144 0.660 -4.702 1.00 96.69 99 TYR A O 1
ATOM 818 N N . MET A 1 100 ? 13.233 0.166 -5.339 1.00 95.25 100 MET A N 1
ATOM 819 C CA . MET A 1 100 ? 12.905 -1.186 -5.814 1.00 95.25 100 MET A CA 1
ATOM 820 C C . MET A 1 100 ? 12.308 -2.071 -4.706 1.00 95.25 100 MET A C 1
ATOM 822 O O . MET A 1 100 ? 11.449 -2.903 -4.983 1.00 95.25 100 MET A O 1
ATOM 826 N N . ASN A 1 101 ? 12.736 -1.867 -3.454 1.00 94.56 101 ASN A N 1
ATOM 827 C CA . ASN A 1 101 ? 12.239 -2.602 -2.287 1.00 94.56 101 ASN A CA 1
ATOM 828 C C . ASN A 1 101 ? 11.067 -1.896 -1.598 1.00 94.56 101 ASN A C 1
ATOM 830 O O . ASN A 1 101 ? 10.250 -2.537 -0.930 1.00 94.56 101 ASN A O 1
ATOM 834 N N . TYR A 1 102 ? 11.035 -0.565 -1.671 1.00 95.88 102 TYR A N 1
ATOM 835 C CA . TYR A 1 102 ? 9.968 0.225 -1.065 1.00 95.88 102 TYR A CA 1
ATOM 836 C C . TYR A 1 102 ? 8.662 0.014 -1.815 1.00 95.88 102 TYR A C 1
ATOM 838 O O . TYR A 1 102 ? 7.634 -0.278 -1.210 1.00 95.88 102 TYR A O 1
ATOM 846 N N . TYR A 1 103 ? 8.746 0.095 -3.138 1.00 96.00 103 TYR A N 1
ATOM 847 C CA . TYR A 1 103 ? 7.626 -0.110 -4.024 1.00 96.00 103 TYR A CA 1
ATOM 848 C C . TYR A 1 103 ? 7.468 -1.591 -4.313 1.00 96.00 103 TYR A C 1
ATOM 850 O O . TYR A 1 103 ? 8.270 -2.176 -5.038 1.00 96.00 103 TYR A O 1
ATOM 858 N N . GLN A 1 104 ? 6.430 -2.218 -3.781 1.00 92.44 104 GLN A N 1
ATOM 859 C CA . GLN A 1 104 ? 6.144 -3.639 -3.988 1.00 92.44 104 GLN A CA 1
ATOM 860 C C . GLN A 1 104 ? 4.636 -3.851 -4.001 1.00 92.44 104 GLN A C 1
ATOM 862 O O . GLN A 1 104 ? 3.914 -3.138 -3.313 1.00 92.44 104 GLN A O 1
ATOM 867 N N . GLY A 1 105 ? 4.155 -4.853 -4.740 1.00 88.56 105 GLY A N 1
ATOM 868 C CA . GLY A 1 105 ? 2.719 -5.142 -4.803 1.00 88.56 105 GLY A CA 1
ATOM 869 C C . GLY A 1 105 ? 2.098 -5.418 -3.429 1.00 88.56 105 GLY A C 1
ATOM 870 O O . GLY A 1 105 ? 0.947 -5.084 -3.214 1.00 88.56 105 GLY A O 1
ATOM 871 N N . SER A 1 106 ? 2.861 -5.941 -2.468 1.00 83.06 106 SER A N 1
ATOM 872 C CA . SER A 1 106 ? 2.395 -6.136 -1.089 1.00 83.06 106 SER A CA 1
ATOM 873 C C . SER A 1 106 ? 2.272 -4.841 -0.272 1.00 83.06 106 SER A C 1
ATOM 875 O O . SER A 1 106 ? 1.536 -4.821 0.706 1.00 83.06 106 SER A O 1
ATOM 877 N N . LYS A 1 107 ? 2.991 -3.772 -0.643 1.00 87.44 107 LYS A N 1
ATOM 878 C CA . LYS A 1 107 ? 2.995 -2.472 0.059 1.00 87.44 107 LYS A CA 1
ATOM 879 C C . LYS A 1 107 ? 2.141 -1.413 -0.635 1.00 87.44 107 LYS A C 1
ATOM 881 O O . LYS A 1 107 ? 1.676 -0.487 0.016 1.00 87.44 107 LYS A O 1
ATOM 886 N N . GLN A 1 108 ? 1.958 -1.538 -1.946 1.00 92.31 108 GLN A N 1
ATOM 887 C CA . GLN A 1 108 ? 1.055 -0.733 -2.766 1.00 92.31 108 GLN A CA 1
ATOM 888 C C . GLN A 1 108 ? 0.254 -1.701 -3.653 1.00 92.31 108 GLN A C 1
ATOM 890 O O . GLN A 1 108 ? 0.591 -1.850 -4.833 1.00 92.31 108 GLN A O 1
ATOM 895 N N . PRO A 1 109 ? -0.719 -2.446 -3.089 1.00 88.75 109 PRO A N 1
ATOM 896 C CA . PRO A 1 109 ? -1.537 -3.412 -3.817 1.00 88.75 109 PRO A CA 1
ATOM 897 C C . PRO A 1 109 ? -2.354 -2.736 -4.906 1.00 88.75 109 PRO A C 1
ATOM 899 O O . PRO A 1 109 ? -2.473 -1.515 -4.946 1.00 88.75 109 PRO A O 1
ATOM 902 N N . SER A 1 110 ? -2.853 -3.529 -5.855 1.00 89.56 110 SER A N 1
ATOM 903 C CA . SER A 1 110 ? -3.788 -2.970 -6.826 1.00 89.56 110 SER A CA 1
ATOM 904 C C . SER A 1 110 ? -5.102 -2.716 -6.109 1.00 89.56 110 SER A C 1
ATOM 906 O O . SER A 1 110 ? -5.543 -3.553 -5.328 1.00 89.56 110 SER A O 1
ATOM 908 N N . LEU A 1 111 ? -5.726 -1.589 -6.408 1.00 85.94 111 LEU A N 1
ATOM 909 C CA . LEU A 1 111 ? -7.104 -1.290 -6.051 1.00 85.94 111 LEU A CA 1
ATOM 910 C C . LEU A 1 111 ? -8.086 -1.898 -7.068 1.00 85.94 111 LEU A C 1
ATOM 912 O O . LEU A 1 111 ? -9.292 -1.877 -6.854 1.00 85.94 111 LEU A O 1
ATOM 916 N N . LYS A 1 112 ? -7.573 -2.453 -8.175 1.00 81.56 112 LYS A N 1
ATOM 917 C CA . LYS A 1 112 ? -8.328 -3.250 -9.149 1.00 81.56 112 LYS A CA 1
ATOM 918 C C . LYS A 1 112 ? -8.392 -4.713 -8.690 1.00 81.56 112 LYS A C 1
ATOM 920 O O . LYS A 1 112 ? -7.349 -5.351 -8.555 1.00 81.56 112 LYS A O 1
ATOM 925 N N . GLY A 1 113 ? -9.596 -5.251 -8.494 1.00 72.56 113 GLY A N 1
ATOM 926 C CA . GLY A 1 113 ? -9.835 -6.660 -8.153 1.00 72.56 113 GLY A CA 1
ATOM 927 C C . GLY A 1 113 ? -10.942 -6.845 -7.113 1.00 72.56 113 GLY A C 1
ATOM 928 O O . GLY A 1 113 ? -11.664 -5.905 -6.798 1.00 72.56 113 GLY A O 1
ATOM 929 N N . ASP A 1 114 ? -11.042 -8.058 -6.566 1.00 68.31 114 ASP A N 1
ATOM 930 C CA . ASP A 1 114 ? -12.110 -8.445 -5.627 1.00 68.31 114 ASP A CA 1
ATOM 931 C C . ASP A 1 114 ? -11.859 -7.980 -4.180 1.00 68.31 114 ASP A C 1
ATOM 933 O O . ASP A 1 114 ? -12.728 -8.102 -3.316 1.00 68.31 114 ASP A O 1
ATOM 937 N N . GLN A 1 115 ? -10.660 -7.467 -3.881 1.00 68.69 115 GLN A N 1
ATOM 938 C CA . GLN A 1 115 ? -10.322 -7.007 -2.539 1.00 68.69 115 GLN A CA 1
ATOM 939 C C . GLN A 1 115 ? -11.060 -5.704 -2.227 1.00 68.69 115 GLN A C 1
ATOM 941 O O . GLN A 1 115 ? -10.904 -4.701 -2.922 1.00 68.69 115 GLN A O 1
ATOM 946 N N . LYS A 1 116 ? -11.844 -5.707 -1.145 1.00 75.69 116 LYS A N 1
ATOM 947 C CA . LYS A 1 116 ? -12.574 -4.524 -0.691 1.00 75.69 116 LYS A CA 1
ATOM 948 C C . LYS A 1 116 ? -11.594 -3.471 -0.166 1.00 75.69 116 LYS A C 1
ATOM 950 O O . LYS A 1 116 ? -11.058 -3.587 0.937 1.00 75.69 116 LYS A O 1
ATOM 955 N N . VAL A 1 117 ? -11.387 -2.433 -0.969 1.00 80.75 117 VAL A N 1
ATOM 956 C CA . VAL A 1 117 ? -10.611 -1.246 -0.606 1.00 80.75 117 VAL A CA 1
ATOM 957 C C . VAL A 1 117 ? -11.565 -0.142 -0.159 1.00 80.75 117 VAL A C 1
ATOM 959 O O . VAL A 1 117 ? -12.521 0.178 -0.862 1.00 80.75 117 VAL A O 1
ATOM 962 N N . ILE A 1 118 ? -11.301 0.456 1.002 1.00 89.00 118 ILE A N 1
ATOM 963 C CA . ILE A 1 118 ? -12.132 1.506 1.601 1.00 89.00 118 ILE A CA 1
ATOM 964 C C . ILE A 1 118 ? -11.295 2.781 1.749 1.00 89.00 118 ILE A C 1
ATOM 966 O O . ILE A 1 118 ? -10.152 2.741 2.212 1.00 89.00 118 ILE A O 1
ATOM 970 N N . LYS A 1 119 ? -11.846 3.939 1.371 1.00 90.06 119 LYS A N 1
ATOM 971 C CA . LYS A 1 119 ? -11.194 5.228 1.647 1.00 90.06 119 LYS A CA 1
ATOM 972 C C . LYS A 1 119 ? -11.234 5.498 3.146 1.00 90.06 119 LYS A C 1
ATOM 974 O O . LYS A 1 119 ? -12.254 5.247 3.781 1.00 90.06 119 LYS A O 1
ATOM 979 N N . PHE A 1 120 ? -10.177 6.075 3.712 1.00 91.94 120 PHE A N 1
ATOM 980 C CA . PHE A 1 120 ? -10.148 6.383 5.145 1.00 91.94 120 PHE A CA 1
ATOM 981 C C . PHE A 1 120 ? -11.335 7.236 5.615 1.00 91.94 120 PHE A C 1
ATOM 983 O O . PHE A 1 120 ? -11.930 6.938 6.645 1.00 91.94 120 PHE A O 1
ATOM 990 N N . ALA A 1 121 ? -11.728 8.251 4.839 1.00 91.69 121 ALA A N 1
ATOM 991 C CA . ALA A 1 121 ? -12.880 9.090 5.167 1.00 91.69 121 ALA A CA 1
ATOM 992 C C . ALA A 1 121 ? -14.200 8.299 5.200 1.00 91.69 121 ALA A C 1
ATOM 994 O O . ALA A 1 121 ? -14.996 8.479 6.120 1.00 91.69 121 ALA A O 1
ATOM 995 N N . ASP A 1 122 ? -14.407 7.392 4.241 1.00 93.12 122 ASP A N 1
ATOM 996 C CA . ASP A 1 122 ? -15.599 6.539 4.183 1.00 93.12 122 ASP A CA 1
ATOM 997 C C . ASP A 1 122 ? -15.599 5.513 5.322 1.00 93.12 122 ASP A C 1
ATOM 999 O O . ASP A 1 122 ? -16.628 5.277 5.949 1.00 93.12 122 ASP A O 1
ATOM 1003 N N . TRP A 1 123 ? -14.428 4.958 5.647 1.00 95.06 123 TRP A N 1
ATOM 1004 C CA . TRP A 1 123 ? -14.245 4.046 6.774 1.00 95.06 123 TRP A CA 1
ATOM 1005 C C . TRP A 1 123 ? -14.571 4.720 8.115 1.00 95.06 123 TRP A C 1
ATOM 1007 O O . TRP A 1 123 ? -15.313 4.161 8.919 1.00 95.06 123 TRP A O 1
ATOM 1017 N N . LEU A 1 124 ? -14.092 5.949 8.336 1.00 94.94 124 LEU A N 1
ATOM 1018 C CA . LEU A 1 124 ? -14.431 6.737 9.526 1.00 94.94 124 LEU A CA 1
ATOM 1019 C C . LEU A 1 124 ? -15.916 7.100 9.583 1.00 94.94 124 LEU A C 1
ATOM 1021 O O . LEU A 1 124 ? -16.525 7.032 10.648 1.00 94.94 124 LEU A O 1
ATOM 1025 N N . LYS A 1 125 ? -16.504 7.492 8.448 1.00 95.81 125 LYS A N 1
ATOM 1026 C CA . LYS A 1 125 ? -17.933 7.805 8.362 1.00 95.81 125 LYS A CA 1
ATOM 1027 C C . LYS A 1 125 ? -18.783 6.594 8.748 1.00 95.81 125 LYS A C 1
ATOM 1029 O O . LYS A 1 125 ? -19.744 6.747 9.496 1.00 95.81 125 LYS A O 1
ATOM 1034 N N . GLU A 1 126 ? -18.409 5.411 8.276 1.00 95.88 126 GLU A N 1
ATOM 1035 C CA . GLU A 1 126 ? -19.096 4.162 8.599 1.00 95.88 126 GLU A CA 1
ATOM 1036 C C . GLU A 1 126 ? -18.964 3.804 10.086 1.00 95.88 126 GLU A C 1
ATOM 1038 O O . GLU A 1 126 ? -19.962 3.474 10.724 1.00 95.88 126 GLU A O 1
ATOM 1043 N N . LEU A 1 127 ? -17.768 3.940 10.674 1.00 96.06 127 LEU A N 1
ATOM 1044 C CA . LEU A 1 127 ? -17.561 3.726 12.113 1.00 96.06 127 LEU A CA 1
ATOM 1045 C C . LEU A 1 127 ? -18.443 4.647 12.957 1.00 96.06 127 LEU A C 1
ATOM 1047 O O . LEU A 1 127 ? -19.142 4.173 13.853 1.00 96.06 127 LEU A O 1
ATOM 1051 N N . ARG A 1 128 ? -18.474 5.940 12.615 1.00 96.00 128 ARG A N 1
ATOM 1052 C CA . ARG A 1 128 ? -19.322 6.930 13.291 1.00 96.00 128 ARG A CA 1
ATOM 1053 C C . ARG A 1 128 ? -20.802 6.612 13.152 1.00 96.00 128 ARG A C 1
ATOM 1055 O O . ARG A 1 128 ? -21.542 6.697 14.126 1.00 96.00 128 ARG A O 1
ATOM 1062 N N . SER A 1 129 ? -21.226 6.198 11.960 1.00 95.56 129 SER A N 1
ATOM 1063 C CA . SER A 1 129 ? -22.616 5.816 11.708 1.00 95.56 129 SER A CA 1
ATOM 1064 C C . SER A 1 129 ? -23.038 4.576 12.501 1.00 95.56 129 SER A C 1
ATOM 1066 O O . SER A 1 129 ? -24.189 4.497 12.920 1.00 95.56 129 SER A O 1
ATOM 1068 N N . ARG A 1 130 ? -22.137 3.603 12.691 1.00 94.81 130 ARG A N 1
ATOM 1069 C CA . ARG A 1 130 ? -22.436 2.336 13.381 1.00 94.81 130 ARG A CA 1
ATOM 1070 C C . ARG A 1 130 ? -22.366 2.435 14.898 1.00 94.81 130 ARG A C 1
ATOM 1072 O O . ARG A 1 130 ? -23.164 1.805 15.587 1.00 94.81 130 ARG A O 1
ATOM 1079 N N . PHE A 1 131 ? -21.373 3.155 15.409 1.00 95.75 131 PHE A N 1
ATOM 1080 C CA . PHE A 1 131 ? -20.979 3.085 16.817 1.00 95.75 131 PHE A CA 1
ATOM 1081 C C . PHE A 1 131 ? -20.996 4.440 17.529 1.00 95.75 131 PHE A C 1
ATOM 1083 O O . PHE A 1 131 ? -20.868 4.466 18.746 1.00 95.75 131 PHE A O 1
ATOM 1090 N N . GLY A 1 132 ? -21.206 5.543 16.806 1.00 94.56 132 GLY A N 1
ATOM 1091 C CA . GLY A 1 132 ? -21.179 6.898 17.351 1.00 94.56 132 GLY A CA 1
ATOM 1092 C C . GLY A 1 132 ? -19.836 7.608 17.162 1.00 94.56 132 GLY A C 1
ATOM 1093 O O . GLY A 1 132 ? -18.865 7.058 16.641 1.00 94.56 132 GLY A O 1
ATOM 1094 N N . GLU A 1 133 ? -19.802 8.881 17.560 1.00 95.06 133 GLU A N 1
ATOM 1095 C CA . GLU A 1 133 ? -18.625 9.751 17.410 1.00 95.06 133 GLU A CA 1
ATOM 1096 C C . GLU A 1 133 ? -17.475 9.395 18.363 1.00 95.06 133 GLU A C 1
ATOM 1098 O O . GLU A 1 133 ? -16.332 9.752 18.078 1.00 95.06 133 GLU A O 1
ATOM 1103 N N . ASP A 1 134 ? -17.762 8.702 19.469 1.00 95.50 134 ASP A N 1
ATOM 1104 C CA . ASP A 1 134 ? -16.741 8.247 20.412 1.00 95.50 134 ASP A CA 1
ATOM 1105 C C . ASP A 1 134 ? -15.972 7.053 19.829 1.00 95.50 134 ASP A C 1
ATOM 1107 O O . ASP A 1 134 ? -16.553 6.013 19.505 1.00 95.50 134 ASP A O 1
ATOM 1111 N N . ASP A 1 135 ? -14.653 7.206 19.684 1.00 93.88 135 ASP A N 1
ATOM 1112 C CA . ASP A 1 135 ? -13.800 6.156 19.133 1.00 93.88 135 ASP A CA 1
ATOM 1113 C C . ASP A 1 135 ? -13.688 4.940 20.055 1.00 93.88 135 ASP A C 1
ATOM 1115 O O . ASP A 1 135 ? -13.413 3.836 19.579 1.00 93.88 135 ASP A O 1
ATOM 1119 N N . GLU A 1 136 ? -13.971 5.105 21.350 1.00 95.50 136 GLU A N 1
ATOM 1120 C CA . GLU A 1 136 ? -13.936 4.036 22.343 1.00 95.50 136 GLU A CA 1
ATOM 1121 C C . GLU A 1 136 ? -14.999 2.962 22.082 1.00 95.50 136 GLU A C 1
ATOM 1123 O O . GLU A 1 136 ? -14.765 1.774 22.348 1.00 95.50 136 GLU A O 1
ATOM 1128 N N . ASP A 1 137 ? -16.118 3.359 21.474 1.00 95.12 137 ASP A N 1
ATOM 1129 C CA . ASP A 1 137 ? -17.242 2.487 21.141 1.00 95.12 137 ASP A CA 1
ATOM 1130 C C . ASP A 1 137 ? -17.060 1.720 19.826 1.00 95.12 137 ASP A C 1
ATOM 1132 O O . ASP A 1 137 ? -17.824 0.788 19.539 1.00 95.12 137 ASP A O 1
ATOM 1136 N N . TRP A 1 138 ? -16.045 2.061 19.026 1.00 96.62 138 TRP A N 1
ATOM 1137 C CA . TRP A 1 138 ? -15.802 1.434 17.729 1.00 96.62 138 TRP A CA 1
ATOM 1138 C C . TRP A 1 138 ? -15.394 -0.029 17.888 1.00 96.62 138 TRP A C 1
ATOM 1140 O O . TRP A 1 138 ? -14.412 -0.348 18.563 1.00 96.62 138 TRP A O 1
ATOM 1150 N N . LYS A 1 139 ? -16.149 -0.929 17.242 1.00 96.81 139 LYS A N 1
ATOM 1151 C CA . LYS A 1 139 ? -16.038 -2.384 17.421 1.00 96.81 139 LYS A CA 1
ATOM 1152 C C . LYS A 1 139 ? -15.613 -3.110 16.153 1.00 96.81 139 LYS A C 1
ATOM 1154 O O . LYS A 1 139 ? -16.113 -2.848 15.058 1.00 96.81 139 LYS A O 1
ATOM 1159 N N . PHE A 1 140 ? -14.762 -4.114 16.337 1.00 96.88 140 PHE A N 1
ATOM 1160 C CA . PHE A 1 140 ? -14.186 -4.939 15.278 1.00 96.88 140 PHE A CA 1
ATOM 1161 C C . PHE A 1 140 ? -14.301 -6.426 15.611 1.00 96.88 140 PHE A C 1
ATOM 1163 O O . PHE A 1 140 ? -14.353 -6.807 16.782 1.00 96.88 140 PHE A O 1
ATOM 1170 N N . VAL A 1 141 ? -14.313 -7.278 14.585 1.00 95.69 141 VAL A N 1
ATOM 1171 C CA . VAL A 1 141 ? -14.416 -8.738 14.728 1.00 95.69 141 VAL A CA 1
ATOM 1172 C C . VAL A 1 141 ? -13.090 -9.396 14.384 1.00 95.69 141 VAL A C 1
ATOM 1174 O O . VAL A 1 141 ? -12.592 -9.269 13.267 1.00 95.69 141 VAL A O 1
ATOM 1177 N N . CYS A 1 142 ? -12.532 -10.168 15.316 1.00 94.38 142 CYS A N 1
ATOM 1178 C CA . CYS A 1 142 ? -11.360 -10.985 15.027 1.00 94.38 142 CYS A CA 1
ATOM 1179 C C . CYS A 1 142 ? -11.717 -12.086 14.009 1.00 94.38 142 CYS A C 1
ATOM 1181 O O . CYS A 1 142 ? -12.527 -12.959 14.332 1.00 94.38 142 CYS A O 1
ATOM 1183 N N . PRO A 1 143 ? -11.068 -12.154 12.834 1.00 93.94 143 PRO A N 1
ATOM 1184 C CA . PRO A 1 143 ? -11.414 -13.138 11.806 1.00 93.94 143 PRO A CA 1
ATOM 1185 C C . PRO A 1 143 ? -10.989 -14.571 12.165 1.00 93.94 143 PRO A C 1
ATOM 1187 O O . PRO A 1 143 ? -11.426 -15.523 11.531 1.00 93.94 143 PRO A O 1
ATOM 1190 N N . SER A 1 144 ? -10.138 -14.753 13.183 1.00 92.50 144 SER A N 1
ATOM 1191 C CA . SER A 1 144 ? -9.692 -16.082 13.618 1.00 92.50 144 SER A CA 1
ATOM 1192 C C . SER A 1 144 ? -10.633 -16.740 14.629 1.00 92.50 144 SER A C 1
ATOM 1194 O O . SER A 1 144 ? -10.832 -17.950 14.559 1.00 92.50 144 SER A O 1
ATOM 1196 N N . CYS A 1 145 ? -11.176 -15.979 15.587 1.00 91.06 145 CYS A N 1
ATOM 1197 C CA . CYS A 1 145 ? -12.004 -16.525 16.673 1.00 91.06 145 CYS A CA 1
ATOM 1198 C C . CYS A 1 145 ? -13.418 -15.927 16.754 1.00 91.06 145 CYS A C 1
ATOM 1200 O O . CYS A 1 145 ? -14.214 -16.379 17.574 1.00 91.06 145 CYS A O 1
ATOM 1202 N N . GLY A 1 146 ? -13.733 -14.909 15.948 1.00 91.12 146 GLY A N 1
ATOM 1203 C CA . GLY A 1 146 ? -15.033 -14.233 15.941 1.00 91.12 146 GLY A CA 1
ATOM 1204 C C . GLY A 1 146 ? -15.299 -13.340 17.155 1.00 91.12 146 GLY A C 1
ATOM 1205 O O . GLY A 1 146 ? -16.433 -12.912 17.355 1.00 91.12 146 GLY A O 1
ATOM 1206 N N . HIS A 1 147 ? -14.294 -13.076 17.997 1.00 91.00 147 HIS A N 1
ATOM 1207 C CA . HIS A 1 147 ? -14.458 -12.184 19.144 1.00 91.00 147 HIS A CA 1
ATOM 1208 C C . HIS A 1 147 ? -14.672 -10.740 18.675 1.00 91.00 147 HIS A C 1
ATOM 1210 O O . HIS A 1 147 ? -13.891 -10.236 17.866 1.00 91.00 147 HIS A O 1
ATOM 1216 N N . VAL A 1 148 ? -15.726 -10.107 19.191 1.00 94.56 148 VAL A N 1
ATOM 1217 C CA . VAL A 1 148 ? -15.999 -8.677 19.022 1.00 94.56 148 VAL A CA 1
ATOM 1218 C C . VAL A 1 148 ? -15.251 -7.931 20.116 1.00 94.56 148 VAL A C 1
ATOM 1220 O O . VAL A 1 148 ? -15.397 -8.282 21.282 1.00 94.56 148 VAL A O 1
ATOM 1223 N N . GLN A 1 149 ? -14.481 -6.923 19.730 1.00 94.00 149 GLN A N 1
ATOM 1224 C CA . GLN A 1 149 ? -13.650 -6.120 20.625 1.00 94.00 149 GLN A CA 1
ATOM 1225 C C . GLN A 1 149 ? -13.747 -4.643 20.246 1.00 94.00 149 GLN A C 1
ATOM 1227 O O . GLN A 1 149 ? -13.873 -4.330 19.058 1.00 94.00 149 GLN A O 1
ATOM 1232 N N . SER A 1 150 ? -13.677 -3.751 21.228 1.00 96.19 150 SER A N 1
ATOM 1233 C CA . SER A 1 150 ? -13.680 -2.303 21.022 1.00 96.19 150 SER A CA 1
ATOM 1234 C C . SER A 1 150 ? -12.339 -1.650 21.342 1.00 96.19 150 SER A C 1
ATOM 1236 O O . SER A 1 150 ? -11.447 -2.261 21.934 1.00 96.19 150 SER A O 1
ATOM 1238 N N . VAL A 1 151 ? -12.198 -0.379 20.970 1.00 96.81 151 VAL A N 1
ATOM 1239 C CA . VAL A 1 151 ? -11.073 0.465 21.398 1.00 96.81 151 VAL A CA 1
ATOM 1240 C C . VAL A 1 151 ? -11.046 0.600 22.931 1.00 96.81 151 VAL A C 1
ATOM 1242 O O . VAL A 1 151 ? -9.968 0.494 23.527 1.00 96.81 151 VAL A O 1
ATOM 1245 N N . ALA A 1 152 ? -12.210 0.750 23.581 1.00 96.38 152 ALA A N 1
ATOM 1246 C CA . ALA A 1 152 ? -12.326 0.794 25.042 1.00 96.38 152 ALA A CA 1
ATOM 1247 C C . ALA A 1 152 ? -11.761 -0.465 25.721 1.00 96.38 152 ALA A C 1
ATOM 1249 O O . ALA A 1 152 ? -11.061 -0.357 26.729 1.00 96.38 152 ALA A O 1
ATOM 1250 N N . ASP A 1 153 ? -12.005 -1.656 25.155 1.00 94.50 153 ASP A N 1
ATOM 1251 C CA . ASP A 1 153 ? -11.546 -2.925 25.738 1.00 94.50 153 ASP A CA 1
ATOM 1252 C C . ASP A 1 153 ? -10.015 -2.973 25.880 1.00 94.50 153 ASP A C 1
ATOM 1254 O O . ASP A 1 153 ? -9.485 -3.476 26.876 1.00 94.50 153 ASP A O 1
ATOM 1258 N N . PHE A 1 154 ? -9.290 -2.422 24.901 1.00 95.44 154 PHE A N 1
ATOM 1259 C CA . PHE A 1 154 ? -7.828 -2.335 24.924 1.00 95.44 154 PHE A CA 1
ATOM 1260 C C . PHE A 1 154 ? -7.332 -1.259 25.894 1.00 95.44 154 PHE A C 1
ATOM 1262 O O . PHE A 1 154 ? -6.420 -1.526 26.686 1.00 95.44 154 PHE A O 1
ATOM 1269 N N . LYS A 1 155 ? -7.965 -0.077 25.901 1.00 95.50 155 LYS A N 1
ATOM 1270 C CA . LYS A 1 155 ? -7.639 0.996 26.856 1.00 95.50 155 LYS A CA 1
ATOM 1271 C C . LYS A 1 155 ? -7.827 0.523 28.306 1.00 95.50 155 LYS A C 1
ATOM 1273 O O . LYS A 1 155 ? -6.955 0.754 29.142 1.00 95.50 155 LYS A O 1
ATOM 1278 N N . ALA A 1 156 ? -8.894 -0.229 28.591 1.00 94.19 156 ALA A N 1
ATOM 1279 C CA . ALA A 1 156 ? -9.210 -0.762 29.921 1.00 94.19 156 ALA A CA 1
ATOM 1280 C C . ALA A 1 156 ? -8.148 -1.730 30.481 1.00 94.19 156 ALA A C 1
ATOM 1282 O O . ALA A 1 156 ? -8.062 -1.921 31.695 1.00 94.19 156 ALA A O 1
ATOM 1283 N N . ILE A 1 157 ? -7.330 -2.340 29.619 1.00 92.88 157 ILE A N 1
ATOM 1284 C CA . ILE A 1 157 ? -6.209 -3.205 30.021 1.00 92.88 157 ILE A CA 1
ATOM 1285 C C . ILE A 1 157 ? -4.843 -2.507 29.908 1.00 92.88 157 ILE A C 1
ATOM 1287 O O . ILE A 1 157 ? -3.813 -3.173 30.012 1.00 92.88 157 ILE A O 1
ATOM 1291 N N . GLY A 1 158 ? -4.821 -1.185 29.704 1.00 93.75 158 GLY A N 1
ATOM 1292 C CA . GLY A 1 158 ? -3.596 -0.388 29.601 1.00 93.75 158 GLY A CA 1
ATOM 1293 C C . GLY A 1 158 ? -2.826 -0.590 28.293 1.00 93.75 158 GLY A C 1
ATOM 1294 O O . GLY A 1 158 ? -1.612 -0.398 28.259 1.00 93.75 158 GLY A O 1
ATOM 1295 N N . VAL A 1 159 ? -3.509 -1.014 27.227 1.00 93.94 159 VAL A N 1
ATOM 1296 C CA . VAL A 1 159 ? -2.930 -1.252 25.900 1.00 93.94 159 VAL A CA 1
ATOM 1297 C C . VAL A 1 159 ? -3.438 -0.188 24.919 1.00 93.94 159 VAL A C 1
ATOM 1299 O O . VAL A 1 159 ? -4.533 0.341 25.080 1.00 93.94 159 VAL A O 1
ATOM 1302 N N . ASP A 1 160 ? -2.643 0.140 23.895 1.00 95.00 160 ASP A N 1
ATOM 1303 C CA . ASP A 1 160 ? -3.049 1.058 22.822 1.00 95.00 160 ASP A CA 1
ATOM 1304 C C . ASP A 1 160 ? -4.375 0.615 22.175 1.00 95.00 160 ASP A C 1
ATOM 1306 O O . ASP A 1 160 ? -4.474 -0.484 21.622 1.00 95.00 160 ASP A O 1
ATOM 1310 N N . GLY A 1 161 ? -5.378 1.495 22.232 1.00 95.31 161 GLY A N 1
ATOM 1311 C CA . GLY A 1 161 ? -6.721 1.268 21.704 1.00 95.31 161 GLY A CA 1
ATOM 1312 C C . GLY A 1 161 ? -6.752 0.974 20.203 1.00 95.31 161 GLY A C 1
ATOM 1313 O O . GLY A 1 161 ? -7.574 0.179 19.748 1.00 95.31 161 GLY A O 1
ATOM 1314 N N . ASN A 1 162 ? -5.794 1.509 19.436 1.00 94.31 162 ASN A N 1
ATOM 1315 C CA . ASN A 1 162 ? -5.684 1.251 17.995 1.00 94.31 162 ASN A CA 1
ATOM 1316 C C . ASN A 1 162 ? -5.430 -0.226 17.666 1.00 94.31 162 ASN A C 1
ATOM 1318 O O . ASN A 1 162 ? -5.641 -0.666 16.540 1.00 94.31 162 ASN A O 1
ATOM 1322 N N . LYS A 1 163 ? -5.016 -1.039 18.640 1.00 95.75 163 LYS A N 1
ATOM 1323 C CA . LYS A 1 163 ? -4.865 -2.483 18.441 1.00 95.75 163 LYS A CA 1
ATOM 1324 C C . LYS A 1 163 ? -6.180 -3.210 18.182 1.00 95.75 163 LYS A C 1
ATOM 1326 O O . LYS A 1 163 ? -6.146 -4.293 17.594 1.00 95.75 163 LYS A O 1
ATOM 1331 N N . ALA A 1 164 ? -7.319 -2.611 18.531 1.00 96.06 164 ALA A N 1
ATOM 1332 C CA . ALA A 1 164 ? -8.639 -3.204 18.343 1.00 96.06 164 ALA A CA 1
ATOM 1333 C C . ALA A 1 164 ? -8.934 -3.595 16.887 1.00 96.06 164 ALA A C 1
ATOM 1335 O O . ALA A 1 164 ? -9.573 -4.622 16.650 1.00 96.06 164 ALA A O 1
ATOM 1336 N N . TYR A 1 165 ? -8.423 -2.843 15.908 1.00 96.06 165 TYR A N 1
ATOM 1337 C CA . TYR A 1 165 ? -8.673 -3.130 14.497 1.00 96.06 165 TYR A CA 1
ATOM 1338 C C . TYR A 1 165 ? -7.659 -4.093 13.857 1.00 96.06 165 TYR A C 1
ATOM 1340 O O . TYR A 1 165 ? -7.819 -4.402 12.684 1.00 96.06 165 TYR A O 1
ATOM 1348 N N . TYR A 1 166 ? -6.618 -4.584 14.547 1.00 96.25 166 TYR A N 1
ATOM 1349 C CA . TYR A 1 166 ? -5.622 -5.467 13.899 1.00 96.25 166 TYR A CA 1
ATOM 1350 C C . TYR A 1 166 ? -5.005 -6.569 14.775 1.00 96.25 166 TYR A C 1
ATOM 1352 O O . TYR A 1 166 ? -4.281 -7.438 14.268 1.00 96.25 166 TYR A O 1
ATOM 1360 N N . GLU A 1 167 ? -5.283 -6.591 16.078 1.00 95.56 167 GLU A N 1
ATOM 1361 C CA . GLU A 1 167 ? -4.837 -7.629 17.007 1.00 95.56 167 GLU A CA 1
ATOM 1362 C C . GLU A 1 167 ? -6.020 -8.197 17.781 1.00 95.56 167 GLU A C 1
ATOM 1364 O O . GLU A 1 167 ? -6.895 -7.459 18.206 1.00 95.56 167 GLU A O 1
ATOM 1369 N N . CYS A 1 168 ? -6.059 -9.508 18.013 1.00 94.31 168 CYS A N 1
ATOM 1370 C CA . CYS A 1 168 ? -7.028 -10.076 18.946 1.00 94.31 168 CYS A CA 1
ATOM 1371 C C . CYS A 1 168 ? -6.647 -9.698 20.387 1.00 94.31 168 CYS A C 1
ATOM 1373 O O . CYS A 1 168 ? -5.516 -9.964 20.804 1.00 94.31 168 CYS A O 1
ATOM 1375 N N . ILE A 1 169 ? -7.583 -9.150 21.168 1.00 93.25 169 ILE A N 1
ATOM 1376 C CA . ILE A 1 169 ? -7.369 -8.758 22.573 1.00 93.25 169 ILE A CA 1
ATOM 1377 C C . ILE A 1 169 ? -6.883 -9.924 23.437 1.00 93.25 169 ILE A C 1
ATOM 1379 O O . ILE A 1 169 ? -6.073 -9.741 24.352 1.00 93.25 169 ILE A O 1
ATOM 1383 N N . SER A 1 170 ? -7.283 -11.146 23.068 1.00 90.38 170 SER A N 1
ATOM 1384 C CA . SER A 1 170 ? -6.853 -12.392 23.691 1.00 90.38 170 SER A CA 1
ATOM 1385 C C . SER A 1 170 ? -5.326 -12.583 23.677 1.00 90.38 170 SER A C 1
ATOM 1387 O O . SER A 1 170 ? -4.803 -13.415 24.421 1.00 90.38 170 SER A O 1
ATOM 1389 N N . ARG A 1 171 ? -4.576 -11.796 22.882 1.00 90.31 171 ARG A N 1
ATOM 1390 C CA . ARG A 1 171 ? -3.106 -11.691 22.923 1.00 90.31 171 ARG A CA 1
ATOM 1391 C C . ARG A 1 171 ? -2.579 -11.211 24.268 1.00 90.31 171 AR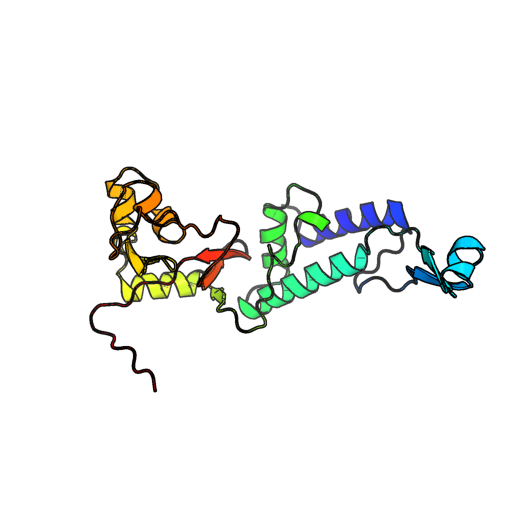G A C 1
ATOM 1393 O O . ARG A 1 171 ? -1.605 -11.790 24.749 1.00 90.31 171 ARG A O 1
ATOM 1400 N N . TYR A 1 172 ? -3.255 -10.243 24.872 1.00 88.62 172 TYR A N 1
ATOM 1401 C CA . TYR A 1 172 ? -2.805 -9.513 26.057 1.00 88.62 172 TYR A CA 1
ATOM 1402 C C . TYR A 1 172 ? -3.390 -10.073 27.345 1.00 88.62 172 TYR A C 1
ATOM 1404 O O . TYR A 1 172 ? -2.687 -10.283 28.329 1.00 88.62 172 TYR A O 1
ATOM 1412 N N . LYS A 1 173 ? -4.683 -10.368 27.314 1.00 73.69 173 LYS A N 1
ATOM 1413 C CA . LYS A 1 173 ? -5.426 -10.946 28.428 1.00 73.69 173 LYS A CA 1
ATOM 1414 C C . LYS A 1 173 ? -6.014 -12.236 27.892 1.00 73.69 173 LYS A C 1
ATOM 1416 O O . LYS A 1 173 ? -6.592 -12.193 26.821 1.00 73.69 173 LYS A O 1
ATOM 1421 N N . ASN A 1 174 ? -5.831 -13.381 28.549 1.00 68.38 174 ASN A N 1
ATOM 1422 C CA . ASN A 1 174 ? -6.397 -14.657 28.082 1.00 68.38 174 ASN A CA 1
ATOM 1423 C C . ASN A 1 174 ? -7.936 -14.636 28.215 1.00 68.38 174 ASN A C 1
ATOM 1425 O O . ASN A 1 174 ? -8.502 -15.259 29.103 1.00 68.38 174 ASN A O 1
ATOM 1429 N N . ILE A 1 175 ? -8.592 -13.836 27.379 1.00 62.91 175 ILE A N 1
ATOM 1430 C CA . ILE A 1 175 ? -10.037 -13.705 27.262 1.00 62.91 175 ILE A CA 1
ATOM 1431 C C . ILE A 1 175 ? -10.448 -14.795 26.279 1.00 62.91 175 ILE A C 1
ATOM 1433 O O . ILE A 1 175 ? -10.061 -14.752 25.108 1.00 62.91 175 ILE A O 1
ATOM 1437 N N . ASP A 1 176 ? -11.152 -15.813 26.759 1.00 54.62 176 ASP A N 1
ATOM 1438 C CA . ASP A 1 176 ? -11.553 -16.942 25.927 1.00 54.62 176 ASP A CA 1
ATOM 1439 C C . ASP A 1 176 ? -12.693 -16.523 24.990 1.00 54.62 176 ASP A C 1
ATOM 1441 O O . ASP A 1 176 ? -13.843 -16.327 25.383 1.00 54.62 176 ASP A O 1
ATOM 1445 N N . GLY A 1 177 ? -12.371 -16.371 23.705 1.00 49.34 177 GLY A N 1
ATOM 1446 C CA . GLY A 1 177 ? -13.368 -16.222 22.654 1.00 49.34 177 GLY A CA 1
ATOM 1447 C C . GLY A 1 177 ? -14.023 -17.570 22.358 1.00 49.34 177 GLY A C 1
ATOM 1448 O O . GLY A 1 177 ? -13.396 -18.416 21.727 1.00 49.34 177 GLY A O 1
ATOM 1449 N N . LYS A 1 178 ? -15.268 -17.758 22.822 1.00 49.50 178 LYS A N 1
ATOM 1450 C CA . LYS A 1 178 ? -16.290 -18.758 22.415 1.00 49.50 178 LYS A CA 1
ATOM 1451 C C . LYS A 1 178 ? -15.871 -20.228 22.184 1.00 49.50 178 LYS A C 1
ATOM 1453 O O . LYS A 1 178 ? -16.691 -21.016 21.722 1.00 49.50 178 LYS A O 1
ATOM 1458 N N . THR A 1 179 ? -14.659 -20.658 22.518 1.00 50.38 179 THR A N 1
ATOM 1459 C CA . THR A 1 179 ? -14.202 -22.037 22.307 1.00 50.38 179 THR A CA 1
ATOM 1460 C C . THR A 1 179 ? -13.320 -22.484 23.466 1.00 50.38 179 THR A C 1
ATOM 1462 O O . THR A 1 179 ? -12.491 -21.716 23.936 1.00 50.38 179 THR A O 1
ATOM 1465 N N . ASN A 1 180 ? -13.462 -23.741 23.899 1.00 48.91 180 ASN A N 1
ATOM 1466 C CA . ASN A 1 180 ? -12.620 -24.406 24.910 1.00 48.91 180 ASN A CA 1
ATOM 1467 C C . ASN A 1 180 ? -11.166 -24.645 24.418 1.00 48.91 180 ASN A C 1
ATOM 1469 O O . ASN A 1 180 ? -10.587 -25.709 24.635 1.00 48.91 180 ASN A O 1
ATOM 1473 N N . LYS A 1 181 ? -10.584 -23.697 23.678 1.00 56.19 181 LYS A N 1
ATOM 1474 C CA . LYS A 1 181 ? -9.233 -23.736 23.104 1.00 56.19 181 LYS A CA 1
ATOM 1475 C C . LYS A 1 181 ? -8.400 -22.602 23.707 1.00 56.19 181 LYS A C 1
ATOM 1477 O O . LYS A 1 181 ? -8.945 -21.585 24.110 1.00 56.19 181 LYS A O 1
ATOM 1482 N N . LYS A 1 182 ? -7.071 -22.778 23.744 1.00 70.44 182 LYS A N 1
ATOM 1483 C CA . LYS A 1 182 ? -6.101 -21.756 24.192 1.00 70.44 182 LYS A CA 1
ATOM 1484 C C . LYS A 1 182 ? -6.457 -20.367 23.633 1.00 70.44 182 LYS A C 1
ATOM 1486 O O . LYS A 1 182 ? -6.771 -20.263 22.448 1.00 70.44 182 LYS A O 1
ATOM 1491 N N . ALA A 1 183 ? -6.329 -19.328 24.463 1.00 82.31 183 ALA A N 1
ATOM 1492 C CA . ALA A 1 183 ? -6.632 -17.941 24.109 1.00 82.31 183 ALA A CA 1
ATOM 1493 C C . ALA A 1 183 ? -6.061 -17.540 22.735 1.00 82.31 183 ALA A C 1
ATOM 1495 O O . ALA A 1 183 ? -4.870 -17.732 22.466 1.00 82.31 183 ALA A O 1
ATOM 1496 N N . CYS A 1 184 ? -6.915 -16.973 21.876 1.00 89.44 184 CYS A N 1
ATOM 1497 C CA . CYS A 1 184 ? -6.561 -16.587 20.512 1.00 89.44 184 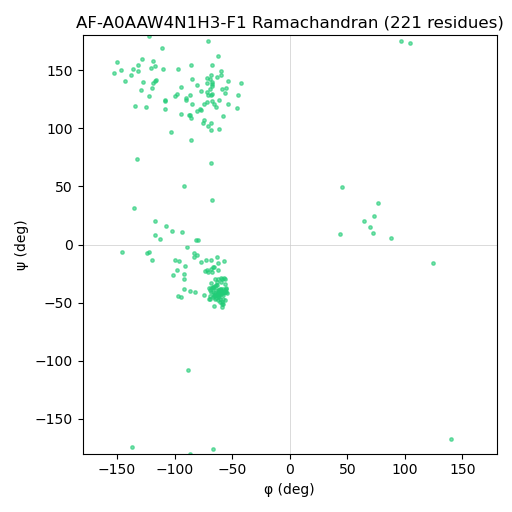CYS A CA 1
ATOM 1498 C C . CYS A 1 184 ? -5.403 -15.580 20.505 1.00 89.44 184 CYS A C 1
ATOM 1500 O O . CYS A 1 184 ? -5.402 -14.605 21.251 1.00 89.44 184 CYS A O 1
ATOM 1502 N N . LYS A 1 185 ? -4.407 -15.793 19.641 1.00 91.00 185 LYS A N 1
ATOM 1503 C CA . LYS A 1 185 ? -3.257 -14.886 19.506 1.00 91.00 185 LYS A CA 1
ATOM 1504 C C . LYS A 1 185 ? -3.165 -14.251 18.114 1.00 91.00 185 LYS A C 1
ATOM 1506 O O . LYS A 1 185 ? -2.090 -13.812 17.722 1.00 91.00 185 LYS A O 1
ATOM 1511 N N . TYR A 1 186 ? -4.250 -14.212 17.346 1.00 93.44 186 TYR A N 1
ATOM 1512 C CA . TYR A 1 186 ? -4.218 -13.753 15.955 1.00 93.44 186 TYR A CA 1
ATOM 1513 C C . TYR A 1 186 ? -3.941 -12.241 15.806 1.00 93.44 186 TYR A C 1
ATOM 1515 O O . TYR A 1 186 ? -4.362 -11.438 16.640 1.00 93.44 186 TYR A O 1
ATOM 1523 N N . THR A 1 187 ? -3.234 -11.859 14.738 1.00 94.75 187 THR A N 1
ATOM 1524 C CA . THR A 1 187 ? -2.927 -10.470 14.351 1.00 94.75 187 THR A CA 1
ATOM 1525 C C . THR A 1 187 ? -2.719 -10.371 12.838 1.00 94.75 187 THR A C 1
ATOM 1527 O O . THR A 1 187 ? -2.182 -11.303 12.238 1.00 94.75 187 THR A O 1
ATOM 1530 N N . LEU A 1 188 ? -3.084 -9.233 12.235 1.00 93.75 188 LEU A N 1
ATOM 1531 C CA . LEU A 1 188 ? -2.800 -8.930 10.821 1.00 93.75 188 LEU A CA 1
ATOM 1532 C C . LEU A 1 188 ? -1.309 -8.712 10.534 1.00 93.75 188 LEU A C 1
ATOM 1534 O O . LEU A 1 188 ? -0.906 -8.734 9.377 1.00 93.75 188 LEU A O 1
ATOM 1538 N N . CYS A 1 189 ? -0.480 -8.549 11.568 1.00 88.31 189 CYS A N 1
ATOM 1539 C CA . CYS A 1 189 ? 0.974 -8.434 11.433 1.00 88.31 189 CYS A CA 1
ATOM 1540 C C . CYS A 1 189 ? 1.680 -9.800 11.296 1.00 88.31 189 CYS A C 1
ATOM 1542 O O . CYS A 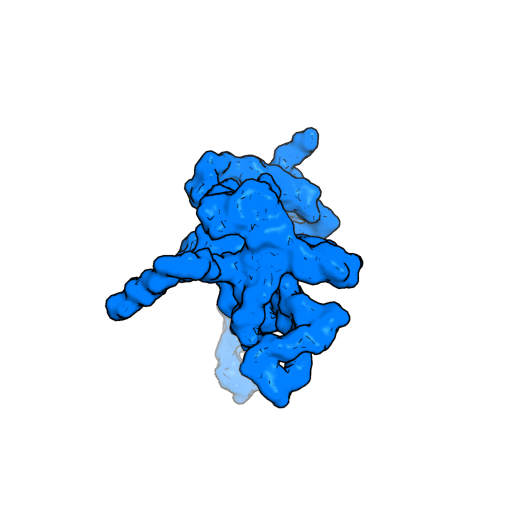1 189 ? 2.909 -9.863 11.328 1.00 88.31 189 CYS A O 1
ATOM 1544 N N . GLY A 1 190 ? 0.923 -10.902 11.234 1.00 85.62 190 GLY A N 1
ATOM 1545 C CA . GLY A 1 190 ? 1.448 -12.261 11.105 1.00 85.62 190 GLY A CA 1
ATOM 1546 C C . GLY A 1 190 ? 1.700 -12.695 9.657 1.00 85.62 190 GLY A C 1
ATOM 1547 O O . GLY A 1 190 ? 1.443 -11.963 8.709 1.00 85.62 190 GLY A O 1
ATOM 1548 N N . LEU A 1 191 ? 2.181 -13.934 9.491 1.00 84.31 191 LEU A N 1
ATOM 1549 C CA . LEU A 1 191 ? 2.438 -14.540 8.175 1.00 84.31 191 LEU A CA 1
ATOM 1550 C C . LEU A 1 191 ? 1.160 -14.719 7.336 1.00 84.31 191 LEU A C 1
ATOM 1552 O O . LEU A 1 191 ? 1.203 -14.606 6.115 1.00 84.31 191 LEU A O 1
ATOM 1556 N N . PHE A 1 192 ? 0.038 -15.020 7.993 1.00 86.06 192 PHE A N 1
ATOM 1557 C CA . PHE A 1 192 ? -1.252 -15.228 7.344 1.00 86.06 192 PHE A CA 1
ATOM 1558 C C . PHE A 1 192 ? -2.177 -14.060 7.649 1.00 86.06 192 PHE A C 1
ATOM 1560 O O . PHE A 1 192 ? -2.446 -13.773 8.815 1.00 86.06 192 PHE A O 1
ATOM 1567 N N . VAL A 1 193 ? -2.691 -13.436 6.592 1.00 87.94 193 VAL A N 1
ATOM 1568 C CA . VAL A 1 193 ? -3.695 -12.378 6.675 1.00 87.94 193 VAL A CA 1
ATOM 1569 C C . VAL A 1 193 ? -5.046 -12.988 6.290 1.00 87.94 193 VAL A C 1
ATOM 1571 O O . VAL A 1 193 ? -5.342 -13.181 5.116 1.00 87.94 193 VAL A O 1
ATOM 1574 N N . LEU A 1 194 ? -5.822 -13.370 7.304 1.00 90.56 194 LEU A N 1
ATOM 1575 C CA . LEU A 1 194 ? -7.216 -13.819 7.199 1.00 90.56 194 LEU A CA 1
ATOM 1576 C C . LEU A 1 194 ? -8.142 -12.668 6.758 1.00 90.56 194 LEU A C 1
ATOM 1578 O O . LEU A 1 194 ? -7.680 -11.563 6.479 1.00 90.56 194 LEU A O 1
ATOM 1582 N N . ASP A 1 195 ? -9.447 -12.939 6.709 1.00 88.94 195 ASP A N 1
ATOM 1583 C CA . ASP A 1 195 ? -10.491 -12.002 6.277 1.00 88.94 195 ASP A CA 1
ATOM 1584 C C . ASP A 1 195 ? -10.336 -10.597 6.899 1.00 88.94 195 ASP A C 1
ATOM 1586 O O . ASP A 1 195 ? -10.367 -10.435 8.122 1.00 88.94 195 ASP A O 1
ATOM 1590 N N . HIS A 1 196 ? -10.113 -9.595 6.046 1.00 89.69 196 HIS A N 1
ATOM 1591 C CA . HIS A 1 196 ? -9.798 -8.215 6.416 1.00 89.69 196 HIS A CA 1
ATOM 1592 C C . HIS A 1 196 ? -10.314 -7.247 5.348 1.00 89.69 196 HIS A C 1
ATOM 1594 O O . HIS A 1 196 ? -10.458 -7.618 4.183 1.00 89.69 196 HIS A O 1
ATOM 1600 N N . ASP A 1 197 ? -10.531 -5.999 5.750 1.00 91.12 197 ASP A N 1
ATOM 1601 C CA . ASP A 1 197 ? -10.708 -4.883 4.824 1.00 91.12 197 ASP A CA 1
ATOM 1602 C C . ASP A 1 197 ? -9.365 -4.149 4.666 1.00 91.12 197 ASP A C 1
ATOM 1604 O O . ASP A 1 197 ? -8.542 -4.123 5.590 1.00 91.12 197 ASP A O 1
ATOM 1608 N N . THR A 1 198 ? -9.129 -3.532 3.507 1.00 91.00 198 THR A N 1
ATOM 1609 C CA . THR A 1 198 ? -7.956 -2.673 3.291 1.00 91.00 198 THR A CA 1
ATOM 1610 C C . THR A 1 198 ? -8.396 -1.219 3.232 1.00 91.00 198 THR A C 1
ATOM 1612 O O . THR A 1 198 ? -9.119 -0.811 2.327 1.00 91.00 198 THR A O 1
ATOM 1615 N N . VAL A 1 199 ? -7.932 -0.417 4.184 1.00 93.06 199 VAL A N 1
ATOM 1616 C CA . VAL A 1 199 ? -8.211 1.018 4.251 1.00 93.06 199 VAL A CA 1
ATOM 1617 C C . VAL A 1 199 ? -7.023 1.786 3.690 1.00 93.06 199 VAL A C 1
ATOM 1619 O O . VAL A 1 199 ? -5.892 1.572 4.122 1.00 93.06 199 VAL A O 1
ATOM 1622 N N . ILE A 1 200 ? -7.253 2.696 2.745 1.00 93.00 200 ILE A N 1
ATOM 1623 C CA . ILE A 1 200 ? -6.194 3.595 2.272 1.00 93.00 200 ILE A CA 1
ATOM 1624 C C . ILE A 1 200 ? -6.158 4.821 3.172 1.00 93.00 200 ILE A C 1
ATOM 1626 O O . ILE A 1 200 ? -7.105 5.609 3.165 1.00 93.00 200 ILE A O 1
ATOM 1630 N N . ASN A 1 201 ? -5.087 4.961 3.955 1.00 91.00 201 ASN A N 1
ATOM 1631 C CA . ASN A 1 201 ? -4.938 6.052 4.914 1.00 91.00 201 ASN A CA 1
ATOM 1632 C C . ASN A 1 201 ? -4.702 7.414 4.224 1.00 91.00 201 ASN A C 1
ATOM 1634 O O . ASN A 1 201 ? -4.519 7.500 3.010 1.00 91.00 201 ASN A O 1
ATOM 1638 N N . ASN A 1 202 ? -4.653 8.490 5.014 1.00 89.62 202 ASN A N 1
ATOM 1639 C CA . ASN A 1 202 ? -4.436 9.858 4.515 1.00 89.62 202 ASN A CA 1
ATOM 1640 C C . ASN A 1 202 ? -3.070 10.086 3.841 1.00 89.62 202 ASN A C 1
ATOM 1642 O O . ASN A 1 202 ? -2.845 11.133 3.245 1.00 89.62 202 ASN A O 1
ATOM 1646 N N . GLU A 1 203 ? -2.149 9.133 3.955 1.00 90.31 203 GLU A N 1
ATOM 1647 C CA . GLU A 1 203 ? -0.830 9.159 3.318 1.00 90.31 203 GLU A CA 1
ATOM 1648 C C . GLU A 1 203 ? -0.744 8.157 2.156 1.00 90.31 203 GLU A C 1
ATOM 1650 O O . GLU A 1 203 ? 0.346 7.839 1.677 1.00 90.31 203 GLU A O 1
ATOM 1655 N N . PHE A 1 204 ? -1.901 7.674 1.693 1.00 93.06 204 PHE A N 1
ATOM 1656 C CA . PHE A 1 204 ? -2.066 6.765 0.561 1.00 93.06 204 PHE A CA 1
ATOM 1657 C C . PHE A 1 204 ? -1.446 5.380 0.770 1.00 93.06 204 PHE A C 1
ATOM 1659 O O . PHE A 1 204 ? -1.183 4.656 -0.193 1.00 93.06 204 PHE A O 1
ATOM 1666 N N . LEU A 1 205 ? -1.210 4.991 2.022 1.00 90.88 205 LEU A N 1
ATOM 1667 C CA . LEU A 1 205 ? -0.707 3.671 2.377 1.00 90.88 205 LEU A CA 1
ATOM 1668 C C . LEU A 1 205 ? -1.874 2.735 2.722 1.00 90.88 205 LEU A C 1
ATOM 1670 O O . LEU A 1 205 ? -2.784 3.135 3.455 1.00 90.88 205 LEU A O 1
ATOM 1674 N N . PRO A 1 206 ? -1.859 1.491 2.214 1.00 90.38 206 PRO A N 1
ATOM 1675 C CA . PRO A 1 206 ? -2.841 0.483 2.583 1.00 90.38 206 PRO A CA 1
ATOM 1676 C C . PRO A 1 206 ? -2.627 0.042 4.035 1.00 90.38 206 PRO A C 1
ATOM 1678 O O . PRO A 1 206 ? -1.512 -0.275 4.453 1.00 90.38 206 PRO A O 1
ATOM 1681 N N . VAL A 1 207 ? -3.712 -0.022 4.793 1.00 91.62 207 VAL A N 1
ATOM 1682 C CA . VAL A 1 207 ? -3.743 -0.537 6.159 1.00 91.62 207 VAL A CA 1
ATOM 1683 C C . VAL A 1 207 ? -4.788 -1.636 6.211 1.00 91.62 207 VAL A C 1
ATOM 1685 O O . VAL A 1 207 ? -5.968 -1.397 5.962 1.00 91.62 207 VAL A O 1
ATOM 1688 N N . ASN A 1 208 ? -4.354 -2.853 6.522 1.00 92.12 208 ASN A N 1
ATOM 1689 C CA . ASN A 1 208 ? -5.278 -3.957 6.731 1.00 92.12 208 ASN A CA 1
ATOM 1690 C C . ASN A 1 208 ? -5.920 -3.812 8.108 1.00 92.12 208 ASN A C 1
ATOM 1692 O O . ASN A 1 208 ? -5.217 -3.618 9.103 1.00 92.12 208 ASN A O 1
ATOM 1696 N N . VAL A 1 209 ? -7.240 -3.944 8.153 1.00 94.94 209 VAL A N 1
ATOM 1697 C CA . VAL A 1 209 ? -8.039 -3.851 9.373 1.00 94.94 209 VAL A CA 1
ATOM 1698 C C . VAL A 1 209 ? -9.011 -5.025 9.459 1.00 94.94 209 VAL A C 1
ATOM 1700 O O . VAL A 1 209 ? -9.485 -5.554 8.454 1.00 94.94 209 VAL A O 1
ATOM 1703 N N . PHE A 1 210 ? -9.321 -5.450 10.675 1.00 95.94 210 PHE A N 1
ATOM 1704 C CA . PHE A 1 210 ? -10.438 -6.335 10.954 1.00 95.94 210 PHE A CA 1
ATOM 1705 C C . PHE A 1 210 ? -11.737 -5.676 10.497 1.00 95.94 210 PHE A C 1
ATOM 1707 O O . PHE A 1 210 ? -11.884 -4.452 10.538 1.00 95.94 210 PHE A O 1
ATOM 1714 N N . LYS A 1 211 ? -12.702 -6.502 10.091 1.00 95.25 211 LYS A N 1
ATOM 1715 C CA . LYS A 1 211 ? -14.033 -6.017 9.732 1.00 95.25 211 LYS A CA 1
ATOM 1716 C C . LYS A 1 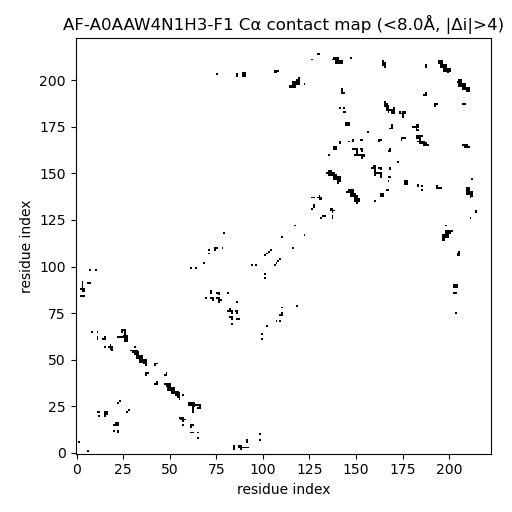211 ? -14.710 -5.386 10.944 1.00 95.25 211 LYS A C 1
ATOM 1718 O O . LYS A 1 211 ? -14.555 -5.861 12.074 1.00 95.25 211 LYS A O 1
ATOM 1723 N N . MET A 1 212 ? -15.477 -4.330 10.693 1.00 96.00 212 MET A N 1
ATOM 1724 C CA . MET A 1 212 ? -16.348 -3.730 11.703 1.00 96.00 212 MET A CA 1
ATOM 1725 C C . MET A 1 212 ? -17.359 -4.768 12.197 1.00 96.00 212 MET A C 1
ATOM 1727 O O . MET A 1 212 ? -17.805 -5.622 11.427 1.00 96.00 212 MET A O 1
ATOM 1731 N N . ALA A 1 213 ? -17.719 -4.699 13.475 1.00 95.00 213 ALA A N 1
ATOM 1732 C CA . ALA A 1 213 ? -18.787 -5.531 14.012 1.00 95.00 213 ALA A CA 1
ATOM 1733 C C . ALA A 1 213 ? -20.155 -5.147 13.423 1.00 95.00 213 ALA A C 1
ATOM 1735 O O . ALA A 1 213 ? -20.382 -4.010 13.001 1.00 95.00 213 ALA A O 1
ATOM 1736 N N . ASP A 1 214 ? -21.071 -6.113 13.401 1.00 90.38 214 ASP A N 1
ATOM 1737 C CA . ASP A 1 214 ? -22.469 -5.850 13.069 1.00 90.38 214 ASP A CA 1
ATOM 1738 C C . ASP A 1 214 ? -23.139 -5.098 14.237 1.00 90.38 214 ASP A C 1
ATOM 1740 O O . ASP A 1 214 ? -22.843 -5.363 15.410 1.00 90.38 214 ASP A O 1
ATOM 1744 N N . VAL A 1 215 ? -24.040 -4.161 13.931 1.00 77.81 215 VAL A N 1
ATOM 1745 C CA . VAL A 1 215 ? -24.837 -3.452 14.946 1.00 77.81 215 VAL A CA 1
ATOM 1746 C C . VAL A 1 215 ? -26.009 -4.357 15.365 1.00 77.81 215 VAL A C 1
ATOM 1748 O O . VAL A 1 215 ? -26.625 -4.982 14.496 1.00 77.81 215 VAL A O 1
ATOM 1751 N N . PRO A 1 216 ? -26.354 -4.474 16.664 1.00 57.22 216 PRO A N 1
ATOM 1752 C CA . PRO A 1 216 ? -27.509 -5.263 17.090 1.00 57.22 216 PRO A CA 1
ATOM 1753 C C . PRO A 1 216 ? -28.795 -4.752 16.417 1.00 57.22 216 PRO A C 1
ATOM 1755 O O . PRO A 1 216 ? -29.254 -3.656 16.724 1.00 57.22 216 PRO A O 1
ATOM 1758 N N . GLY A 1 217 ? -29.365 -5.539 15.498 1.00 52.41 217 GLY A N 1
ATOM 1759 C CA . GLY A 1 217 ? -30.597 -5.202 14.771 1.00 52.41 217 GLY A CA 1
ATOM 1760 C C . GLY A 1 217 ? -30.486 -5.231 13.243 1.00 52.41 217 GLY A C 1
ATOM 1761 O O . GLY A 1 217 ? -31.512 -5.338 12.578 1.00 52.41 217 GLY A O 1
ATOM 1762 N N . GLU A 1 218 ? -29.278 -5.227 12.670 1.00 45.69 218 GLU A N 1
ATOM 1763 C CA . GLU A 1 218 ? -29.087 -5.463 11.233 1.00 45.69 218 GLU A CA 1
ATOM 1764 C C . GLU A 1 218 ? -29.008 -6.969 10.955 1.00 45.69 218 GLU A C 1
ATOM 1766 O O . GLU A 1 218 ? -27.946 -7.594 10.996 1.00 45.69 218 GLU A O 1
ATOM 1771 N N . SER A 1 219 ? -30.156 -7.594 10.689 1.00 41.53 219 SER A N 1
ATOM 1772 C CA . SER A 1 219 ? -30.175 -8.934 10.107 1.00 41.53 219 SER A CA 1
ATOM 1773 C C . SER A 1 219 ? -29.565 -8.875 8.708 1.00 41.53 219 SER A C 1
ATOM 1775 O O . SER A 1 219 ? -30.120 -8.226 7.821 1.00 41.53 219 SER A O 1
ATOM 1777 N N . LYS A 1 220 ? -28.456 -9.585 8.488 1.00 44.81 220 LYS A N 1
ATOM 1778 C CA . LYS A 1 220 ? -27.951 -9.879 7.144 1.00 44.81 220 LYS A CA 1
ATOM 1779 C C . LYS A 1 220 ? -29.017 -10.693 6.403 1.00 44.81 220 LYS A C 1
ATOM 1781 O O . LYS A 1 220 ? -29.145 -11.890 6.639 1.00 44.81 220 LYS A O 1
ATOM 1786 N N . HIS A 1 221 ? -29.818 -10.045 5.557 1.00 35.62 221 HIS A N 1
ATOM 1787 C CA . HIS A 1 221 ? -30.526 -10.743 4.487 1.00 35.62 221 HIS A CA 1
ATOM 1788 C C . HIS A 1 221 ? -29.467 -11.196 3.486 1.00 35.62 221 HIS A C 1
ATOM 1790 O O . HIS A 1 221 ? -28.934 -10.406 2.713 1.00 35.62 221 HIS A O 1
ATOM 1796 N N . THR A 1 222 ? -29.089 -12.462 3.600 1.00 40.03 222 THR A N 1
ATOM 1797 C CA . THR A 1 222 ? -28.412 -13.201 2.541 1.00 40.03 222 THR A CA 1
ATOM 1798 C C . THR A 1 222 ? -29.490 -13.946 1.769 1.00 40.03 222 THR A C 1
ATOM 1800 O O . THR A 1 222 ? -30.123 -14.832 2.347 1.00 40.03 222 THR A O 1
ATOM 1803 N N . ASP A 1 223 ? -29.704 -13.537 0.518 1.00 33.50 223 ASP A N 1
ATOM 1804 C CA . ASP A 1 223 ? -30.349 -14.359 -0.512 1.00 33.50 223 ASP A CA 1
ATOM 1805 C C . ASP A 1 223 ? -29.499 -15.604 -0.829 1.00 33.50 223 ASP A C 1
ATOM 1807 O O . ASP A 1 223 ? -28.248 -15.508 -0.740 1.00 33.50 223 ASP A O 1
#

pLDDT: mean 89.35, std 12.72, range [33.5, 97.81]

Foldseek 3Di:
DPQLLVVLLVLLCVLCVQWVSPADLQFDDDDQKDKDADDDPVVVVVVDGIDIDGPTSRDPRSNNLNNVLQVLLVQLCVVQVHDSRLLSRLLSVPPPDRSVVSDDCVWRPGPPDDAAEAEPVRVLVVQCVQQNPDQQRWWFADQPQRDIDGLVNQVVLVHHSVCRFFWDPCLPPVDDRPDPDTRDGGGCVDPDRGDWHWYQDPSRTTDTTGHTDDHPPDDPPDD

Organism: NCBI:txid165179

Solvent-accessible surface area (backbone atoms only — not comparable to full-atom values): 12939 Å² total; per-residue (Å²): 132,80,58,24,65,55,60,50,50,54,54,46,47,52,57,28,52,76,32,68,52,75,77,34,78,88,21,71,90,70,71,49,68,44,81,41,74,49,81,54,69,70,48,44,74,74,67,42,66,58,38,81,43,77,72,38,65,52,86,72,56,55,26,41,52,52,27,50,52,53,56,52,26,40,54,50,10,67,75,71,74,52,51,40,65,58,38,34,33,34,49,46,73,69,58,84,64,61,60,82,76,63,58,38,64,92,60,58,59,75,84,75,70,90,68,61,70,38,50,43,70,58,50,52,50,49,44,33,73,68,45,39,88,54,65,47,56,36,42,14,29,35,71,86,63,64,40,75,39,26,17,42,63,31,45,78,72,78,40,71,32,78,42,36,38,41,37,35,67,22,60,82,45,79,51,66,48,94,49,106,55,82,47,48,68,54,39,62,88,49,98,62,72,68,72,58,38,34,32,35,40,99,48,65,42,68,41,74,27,37,40,70,52,84,56,97,83,70,76,81,83,74,129